Protein AF-A0A2I0QPT1-F1 (afdb_monomer)

Radius of gyration: 16.87 Å; Cα contacts (8 Å, |Δi|>4): 346; chains: 1; bounding box: 42×42×46 Å

Mean predicted aligned error: 5.46 Å

Structure (mmCIF, N/CA/C/O backbone):
data_AF-A0A2I0QPT1-F1
#
_entry.id   AF-A0A2I0QPT1-F1
#
loop_
_atom_site.group_PDB
_atom_site.id
_atom_site.type_symbol
_atom_site.label_atom_id
_atom_site.label_alt_id
_atom_site.label_comp_id
_atom_site.label_asym_id
_atom_site.label_entity_id
_atom_site.label_seq_id
_atom_site.pdbx_PDB_ins_code
_atom_site.Cartn_x
_atom_site.Cartn_y
_atom_site.Cartn_z
_atom_site.occupancy
_atom_site.B_iso_or_equiv
_atom_site.auth_seq_id
_atom_site.auth_comp_id
_atom_site.auth_asym_id
_atom_site.auth_atom_id
_atom_site.pdbx_PDB_model_num
ATOM 1 N N . MET A 1 1 ? -11.330 10.808 -0.266 1.00 82.31 1 MET A N 1
ATOM 2 C CA . MET A 1 1 ? -10.646 10.479 1.004 1.00 82.31 1 MET A CA 1
ATOM 3 C C . MET A 1 1 ? -9.158 10.371 0.709 1.00 82.31 1 MET A C 1
ATOM 5 O O . MET A 1 1 ? -8.836 9.967 -0.401 1.00 82.31 1 MET A O 1
ATOM 9 N N . LYS A 1 2 ? -8.270 10.804 1.612 1.00 93.25 2 LYS A N 1
ATOM 10 C CA . LYS A 1 2 ? -6.820 10.649 1.405 1.00 93.25 2 LYS A CA 1
ATOM 11 C C . LYS A 1 2 ? -6.396 9.215 1.755 1.00 93.25 2 LYS A C 1
ATOM 13 O O . LYS A 1 2 ? -7.036 8.589 2.603 1.00 93.25 2 LYS A O 1
ATOM 18 N N . ARG A 1 3 ? -5.355 8.708 1.095 1.00 96.25 3 ARG A N 1
ATOM 19 C CA . ARG A 1 3 ? -4.868 7.329 1.201 1.00 96.25 3 ARG A CA 1
ATOM 20 C C . ARG A 1 3 ? -3.413 7.292 1.655 1.00 96.25 3 ARG A C 1
ATOM 22 O O . ARG A 1 3 ? -2.623 8.132 1.226 1.00 96.25 3 ARG A O 1
ATOM 29 N N . ILE A 1 4 ? -3.064 6.318 2.488 1.00 97.25 4 ILE A N 1
ATOM 30 C CA . ILE A 1 4 ? -1.683 6.050 2.905 1.00 97.25 4 ILE A CA 1
ATOM 31 C C . ILE A 1 4 ? -1.325 4.615 2.533 1.00 97.25 4 ILE A C 1
ATOM 33 O O . ILE A 1 4 ? -2.062 3.693 2.878 1.00 97.25 4 ILE A O 1
ATOM 37 N N . ILE A 1 5 ? -0.184 4.436 1.872 1.00 97.69 5 ILE A N 1
ATOM 38 C CA . ILE A 1 5 ? 0.412 3.138 1.559 1.00 97.69 5 ILE A CA 1
ATOM 39 C C . ILE A 1 5 ? 1.741 3.037 2.298 1.00 97.69 5 ILE A C 1
ATOM 41 O O . ILE A 1 5 ? 2.618 3.878 2.108 1.00 97.69 5 ILE A O 1
ATOM 45 N N . ILE A 1 6 ? 1.894 2.012 3.130 1.00 96.94 6 ILE A N 1
ATOM 46 C CA . ILE A 1 6 ? 3.175 1.664 3.747 1.00 96.94 6 ILE A CA 1
ATOM 47 C C . ILE A 1 6 ? 3.748 0.456 3.017 1.00 96.94 6 ILE A C 1
ATOM 49 O O . ILE A 1 6 ? 3.046 -0.544 2.864 1.00 96.94 6 ILE A O 1
ATOM 53 N N . CYS A 1 7 ? 5.003 0.544 2.590 1.00 95.31 7 CYS A N 1
ATOM 54 C CA . CYS A 1 7 ? 5.702 -0.524 1.887 1.00 95.31 7 CYS A CA 1
ATOM 55 C C . CYS A 1 7 ? 7.107 -0.779 2.446 1.00 95.31 7 CYS A C 1
ATOM 57 O O . CYS A 1 7 ? 7.608 -0.037 3.297 1.00 95.31 7 CYS A O 1
ATOM 59 N N . GLU A 1 8 ? 7.711 -1.892 2.031 1.00 90.69 8 GLU A N 1
ATOM 60 C CA . GLU A 1 8 ? 8.971 -2.375 2.583 1.00 90.69 8 GLU A CA 1
ATOM 61 C C . GLU A 1 8 ? 10.166 -1.554 2.102 1.00 90.69 8 GLU A C 1
ATOM 63 O O . GLU A 1 8 ? 10.969 -1.144 2.938 1.00 90.69 8 GLU A O 1
ATOM 68 N N . GLY A 1 9 ? 10.311 -1.310 0.803 1.00 89.12 9 GLY A N 1
ATOM 69 C CA . GLY A 1 9 ? 11.546 -0.737 0.282 1.00 89.12 9 GLY A CA 1
ATOM 70 C C . GLY A 1 9 ? 11.456 -0.091 -1.095 1.00 89.12 9 GLY A C 1
ATOM 71 O O . GLY A 1 9 ? 10.392 0.129 -1.670 1.00 89.12 9 GLY A O 1
ATOM 72 N N . LYS A 1 10 ? 12.639 0.194 -1.646 1.00 89.25 10 LYS A N 1
ATOM 73 C CA . LYS A 1 10 ? 12.819 0.930 -2.903 1.00 89.25 10 LYS A CA 1
ATOM 74 C C . LYS A 1 10 ? 12.061 0.331 -4.089 1.00 89.25 10 LYS A C 1
ATOM 76 O O . LYS A 1 10 ? 11.476 1.062 -4.885 1.00 89.25 10 LYS A O 1
ATOM 81 N N . HIS A 1 11 ? 12.064 -0.992 -4.224 1.00 92.12 11 HIS A N 1
ATOM 82 C CA . HIS A 1 11 ? 11.400 -1.669 -5.339 1.00 92.12 11 HIS A CA 1
ATOM 83 C C . HIS A 1 11 ? 9.876 -1.495 -5.306 1.00 92.12 11 HIS A C 1
ATOM 85 O O . HIS A 1 11 ? 9.275 -1.295 -6.361 1.00 92.12 11 HIS A O 1
ATOM 91 N N . ASP A 1 12 ? 9.274 -1.438 -4.116 1.00 93.38 12 ASP A N 1
ATOM 92 C CA . ASP A 1 12 ? 7.861 -1.096 -3.940 1.00 93.38 12 ASP A CA 1
ATOM 93 C C . ASP A 1 12 ? 7.567 0.335 -4.403 1.00 93.38 12 ASP A C 1
ATOM 95 O O . ASP A 1 12 ? 6.589 0.588 -5.108 1.00 93.38 12 ASP A O 1
ATOM 99 N N . SER A 1 13 ? 8.432 1.284 -4.025 1.00 92.56 13 SER A N 1
ATOM 100 C CA . SER A 1 13 ? 8.324 2.679 -4.460 1.00 92.56 13 SER A CA 1
ATOM 101 C C . SER A 1 13 ? 8.398 2.784 -5.984 1.00 92.56 13 SER A C 1
ATOM 103 O O . SER A 1 13 ? 7.581 3.477 -6.587 1.00 92.56 13 SER A O 1
ATOM 105 N N . ILE A 1 14 ? 9.351 2.091 -6.619 1.00 93.25 14 ILE A N 1
ATOM 106 C CA . ILE A 1 14 ? 9.507 2.053 -8.083 1.00 93.25 14 ILE A CA 1
ATOM 107 C C . ILE A 1 14 ? 8.258 1.467 -8.741 1.00 93.25 14 ILE A C 1
ATOM 109 O O . ILE A 1 14 ? 7.716 2.066 -9.670 1.00 93.25 14 ILE A O 1
ATOM 113 N N . PHE A 1 15 ? 7.772 0.338 -8.226 1.00 95.44 15 PHE A N 1
ATOM 114 C CA . PHE A 1 15 ? 6.557 -0.308 -8.704 1.00 95.44 15 PHE A CA 1
ATOM 115 C C . PHE A 1 15 ? 5.357 0.645 -8.655 1.00 95.44 15 PHE A C 1
ATOM 117 O O . PHE A 1 15 ? 4.700 0.861 -9.671 1.00 95.44 15 PHE A O 1
ATOM 124 N N . LEU A 1 16 ? 5.110 1.293 -7.512 1.00 95.81 16 LEU A N 1
ATOM 125 C CA . LEU A 1 16 ? 3.986 2.220 -7.351 1.00 95.81 16 LEU A CA 1
ATOM 126 C C . LEU A 1 16 ? 4.124 3.465 -8.239 1.00 95.81 16 LEU A C 1
ATOM 128 O O . LEU A 1 16 ? 3.139 3.887 -8.846 1.00 95.81 16 LEU A O 1
ATOM 132 N N . ARG A 1 17 ? 5.338 4.022 -8.384 1.00 94.12 17 ARG A N 1
ATOM 133 C CA . ARG A 1 17 ? 5.608 5.135 -9.318 1.00 94.12 17 ARG A CA 1
ATOM 134 C C . ARG A 1 17 ? 5.254 4.766 -10.755 1.00 94.12 17 ARG A C 1
ATOM 136 O O . ARG A 1 17 ? 4.664 5.582 -11.454 1.00 94.12 17 ARG A O 1
ATOM 143 N N . ALA A 1 18 ? 5.613 3.561 -11.193 1.00 95.12 18 ALA A N 1
ATOM 144 C CA . ALA A 1 18 ? 5.328 3.096 -12.546 1.00 95.12 18 ALA A CA 1
ATOM 145 C C . ALA A 1 18 ? 3.843 2.745 -12.745 1.00 95.12 18 ALA A C 1
ATOM 147 O O . ALA A 1 18 ? 3.296 2.956 -13.829 1.00 95.12 18 ALA A O 1
ATOM 148 N N . LEU A 1 19 ? 3.183 2.233 -11.704 1.00 96.88 19 LEU A N 1
ATOM 149 C CA . LEU A 1 19 ? 1.802 1.766 -11.754 1.00 96.88 19 LEU A CA 1
ATOM 150 C C . LEU A 1 19 ? 0.779 2.903 -11.789 1.00 96.88 19 LEU A C 1
ATOM 152 O O . LEU A 1 19 ? -0.167 2.845 -12.573 1.00 96.88 19 LEU A O 1
ATOM 156 N N . PHE A 1 20 ? 0.936 3.929 -10.950 1.00 96.44 20 PHE A N 1
ATOM 157 C CA . PHE A 1 20 ? -0.095 4.955 -10.786 1.00 96.44 20 PHE A CA 1
ATOM 158 C C . PHE A 1 20 ? -0.525 5.648 -12.093 1.00 96.44 20 PHE A C 1
ATOM 160 O O . PHE A 1 20 ? -1.734 5.730 -12.333 1.00 96.44 20 PHE A O 1
ATOM 167 N N . PRO A 1 21 ? 0.393 6.056 -12.994 1.00 95.19 21 PRO A N 1
ATOM 168 C CA . PRO A 1 21 ? 0.005 6.619 -14.284 1.00 95.19 21 PRO A CA 1
ATOM 169 C C . PRO A 1 21 ? -0.773 5.634 -15.165 1.00 95.19 21 PRO A C 1
ATOM 171 O O . PRO A 1 21 ? -1.648 6.049 -15.924 1.00 95.19 21 PRO A O 1
ATOM 174 N N . LYS A 1 22 ? -0.480 4.329 -15.063 1.00 95.56 22 LYS A N 1
ATOM 175 C CA . LYS A 1 22 ? -1.129 3.272 -15.857 1.00 95.56 22 LYS A CA 1
ATOM 176 C C . LYS A 1 22 ? -2.582 3.055 -15.438 1.00 95.56 22 LYS A C 1
ATOM 178 O O . LYS A 1 22 ? -3.411 2.769 -16.292 1.00 95.56 22 LYS A O 1
ATOM 183 N N . ILE A 1 23 ? -2.895 3.270 -14.160 1.00 96.38 23 ILE A N 1
ATOM 184 C CA . ILE A 1 23 ? -4.261 3.191 -13.617 1.00 96.38 23 ILE A CA 1
ATOM 185 C C . ILE A 1 23 ? -4.955 4.565 -13.535 1.00 96.38 23 ILE A C 1
ATOM 187 O O . ILE A 1 23 ? -5.970 4.724 -12.865 1.00 96.38 23 ILE A O 1
ATOM 191 N N . GLY A 1 24 ? -4.419 5.582 -14.222 1.00 94.94 24 GLY A N 1
ATOM 192 C CA . GLY A 1 24 ? -5.061 6.894 -14.359 1.00 94.94 24 GLY A CA 1
ATOM 193 C C . GLY A 1 24 ? -4.923 7.828 -13.152 1.00 94.94 24 GLY A C 1
ATOM 194 O O . GLY A 1 24 ? -5.640 8.829 -13.079 1.00 94.94 24 GLY A O 1
ATOM 195 N N . ILE A 1 25 ? -4.004 7.552 -12.222 1.00 94.81 25 ILE A N 1
ATOM 196 C CA . ILE A 1 25 ? -3.724 8.433 -11.082 1.00 94.81 25 ILE A CA 1
ATOM 197 C C . ILE A 1 25 ? -2.589 9.395 -11.458 1.00 94.81 25 ILE A C 1
ATOM 199 O O . ILE A 1 25 ? -1.483 8.951 -11.764 1.00 94.81 25 ILE A O 1
ATOM 203 N N . PRO A 1 26 ? -2.830 10.717 -11.447 1.00 92.25 26 PRO A N 1
ATOM 204 C CA . PRO A 1 26 ? -1.831 11.689 -11.868 1.00 92.25 26 PRO A CA 1
ATOM 205 C C . PRO A 1 26 ? -0.764 11.912 -10.788 1.00 92.25 26 PRO A C 1
ATOM 207 O O . PRO A 1 26 ? -1.092 12.016 -9.608 1.00 92.25 26 PRO A O 1
ATOM 210 N N . ASP A 1 27 ? 0.488 12.132 -11.196 1.00 90.00 27 ASP A N 1
ATOM 211 C CA . ASP A 1 27 ? 1.633 12.353 -10.292 1.00 90.00 27 ASP A CA 1
ATOM 212 C C . ASP A 1 27 ? 1.393 13.436 -9.230 1.00 90.00 27 ASP A C 1
ATOM 214 O O . ASP A 1 27 ? 1.822 13.308 -8.089 1.00 90.00 27 ASP A O 1
ATOM 218 N N . LYS A 1 28 ? 0.653 14.499 -9.574 1.00 89.44 28 LYS A N 1
ATOM 219 C CA . LYS A 1 28 ? 0.320 15.601 -8.650 1.00 89.44 28 LYS A CA 1
ATOM 220 C C . LYS A 1 28 ? -0.541 15.173 -7.448 1.00 89.44 28 LYS A C 1
ATOM 222 O O . LYS A 1 28 ? -0.685 15.944 -6.496 1.00 89.44 28 LYS A O 1
ATOM 227 N N . ASP A 1 29 ? -1.178 14.005 -7.535 1.00 91.81 29 ASP A N 1
ATOM 228 C CA . ASP A 1 29 ? -2.020 13.440 -6.485 1.00 91.81 29 ASP A CA 1
ATOM 229 C C . ASP A 1 29 ? -1.203 12.524 -5.549 1.00 91.81 29 ASP A C 1
ATOM 231 O O . ASP A 1 29 ? -1.749 12.047 -4.553 1.00 91.81 29 ASP A O 1
ATOM 235 N N . ILE A 1 30 ? 0.091 12.305 -5.819 1.00 92.69 30 ILE A N 1
ATOM 236 C CA . ILE A 1 30 ? 0.937 11.326 -5.129 1.00 92.69 30 ILE A CA 1
ATOM 237 C C . ILE A 1 30 ? 2.167 12.010 -4.526 1.00 92.69 30 ILE A C 1
ATOM 239 O O . ILE A 1 30 ? 2.869 12.776 -5.177 1.00 92.69 30 ILE A O 1
ATOM 243 N N . GLU A 1 31 ? 2.476 11.681 -3.278 1.00 93.06 31 GLU A N 1
ATOM 244 C CA . GLU A 1 31 ? 3.771 11.966 -2.662 1.00 93.06 31 GLU A CA 1
ATOM 245 C C . GLU A 1 31 ? 4.387 10.646 -2.186 1.00 93.06 31 GLU A C 1
ATOM 247 O O . GLU A 1 31 ? 3.708 9.816 -1.582 1.00 93.06 31 GLU A O 1
ATOM 252 N N . ILE A 1 32 ? 5.675 10.440 -2.463 1.00 91.56 32 ILE A N 1
ATOM 253 C CA . ILE A 1 32 ? 6.392 9.215 -2.091 1.00 91.56 32 ILE A CA 1
ATOM 254 C C . ILE A 1 32 ? 7.612 9.594 -1.272 1.00 91.56 32 ILE A C 1
ATOM 256 O O . ILE A 1 32 ? 8.498 10.310 -1.749 1.00 91.56 32 ILE A O 1
ATOM 260 N N . PHE A 1 33 ? 7.648 9.088 -0.047 1.00 91.69 33 PHE A N 1
ATOM 261 C CA . PHE A 1 33 ? 8.793 9.164 0.838 1.00 91.69 33 PHE A CA 1
ATOM 262 C C . PHE A 1 33 ? 9.466 7.796 0.907 1.00 91.69 33 PHE A C 1
ATOM 264 O O . PHE A 1 33 ? 8.876 6.838 1.400 1.00 91.69 33 PHE A O 1
ATOM 271 N N . ASP A 1 34 ? 10.699 7.725 0.417 1.00 88.12 34 ASP A N 1
ATOM 272 C CA . ASP A 1 34 ? 11.536 6.536 0.507 1.00 88.12 34 ASP A CA 1
ATOM 273 C C . ASP A 1 34 ? 12.700 6.807 1.453 1.00 88.12 34 ASP A C 1
ATOM 275 O O . ASP A 1 34 ? 13.480 7.739 1.220 1.00 88.12 34 ASP A O 1
ATOM 279 N N . GLN A 1 35 ? 12.797 6.024 2.527 1.00 84.31 35 GLN A N 1
ATOM 280 C CA . GLN A 1 35 ? 13.917 6.136 3.457 1.00 84.31 35 GLN A CA 1
ATOM 281 C C . GLN A 1 35 ? 15.243 5.756 2.771 1.00 84.31 35 GLN A C 1
ATOM 283 O O . GLN A 1 35 ? 16.230 6.473 2.947 1.00 84.31 35 GLN A O 1
ATOM 288 N N . GLY A 1 36 ? 15.223 4.748 1.884 1.00 74.62 36 GLY A N 1
ATOM 289 C CA . GLY A 1 36 ? 16.411 4.120 1.292 1.00 74.62 36 GLY A CA 1
ATOM 290 C C . GLY A 1 36 ? 17.136 4.935 0.225 1.00 74.62 36 GLY A C 1
ATOM 291 O O . GLY A 1 36 ? 18.233 4.568 -0.189 1.00 74.62 36 GLY A O 1
ATOM 292 N N . GLU A 1 37 ? 16.552 6.038 -0.245 1.00 69.75 37 GLU A N 1
ATOM 293 C CA . GLU A 1 37 ? 17.108 6.819 -1.355 1.00 69.75 37 GLU A CA 1
ATOM 294 C C . GLU A 1 37 ? 18.120 7.903 -0.928 1.00 69.75 37 GLU A C 1
ATOM 296 O O . GLU A 1 37 ? 18.561 8.659 -1.797 1.00 69.75 37 GLU A O 1
ATOM 301 N N . ARG A 1 38 ? 18.485 8.075 0.363 1.00 62.44 38 ARG A N 1
ATOM 302 C CA . ARG A 1 38 ? 19.223 9.297 0.781 1.00 62.44 38 ARG A CA 1
ATOM 303 C C . ARG A 1 38 ? 20.371 9.105 1.779 1.00 62.44 38 ARG A C 1
ATOM 305 O O . ARG A 1 38 ? 20.193 8.679 2.915 1.00 62.44 38 ARG A O 1
ATOM 312 N N . ASP A 1 39 ? 21.537 9.619 1.382 1.00 56.97 39 ASP A N 1
ATOM 313 C CA . ASP A 1 39 ? 22.845 9.482 2.046 1.00 56.97 39 ASP A CA 1
ATOM 314 C C . ASP A 1 39 ? 23.010 10.174 3.421 1.00 56.97 39 ASP A C 1
ATOM 316 O O . ASP A 1 39 ? 24.064 10.040 4.047 1.00 56.97 39 ASP A O 1
ATOM 320 N N . LYS A 1 40 ? 22.029 10.939 3.933 1.00 58.69 40 LYS A N 1
ATOM 321 C CA . LYS A 1 40 ? 22.166 11.661 5.221 1.00 58.69 40 LYS A CA 1
ATOM 322 C C . LYS A 1 40 ? 20.891 11.630 6.065 1.00 58.69 40 LYS A C 1
ATOM 324 O O . LYS A 1 40 ? 19.911 12.312 5.774 1.00 58.69 40 LYS A O 1
ATOM 329 N N . LYS A 1 41 ? 20.949 10.897 7.184 1.00 59.22 41 LYS A N 1
ATOM 330 C CA . LYS A 1 41 ? 19.829 10.691 8.124 1.00 59.22 41 LYS A CA 1
ATOM 331 C C . LYS A 1 41 ? 19.251 11.972 8.747 1.00 59.22 41 LYS A C 1
ATOM 333 O O . LYS A 1 41 ? 18.063 11.994 9.051 1.00 59.22 41 LYS A O 1
ATOM 338 N N . GLU A 1 42 ? 20.036 13.039 8.926 1.00 59.94 42 GLU A N 1
ATOM 339 C CA . GLU A 1 42 ? 19.532 14.303 9.505 1.00 59.94 42 GLU A CA 1
ATOM 340 C C . GLU A 1 42 ? 18.569 15.059 8.574 1.00 59.94 42 GLU A C 1
ATOM 342 O O . GLU A 1 42 ? 17.643 15.715 9.051 1.00 59.94 42 GLU A O 1
ATOM 347 N N . ASP A 1 43 ? 18.712 14.913 7.253 1.00 76.44 43 ASP A N 1
ATOM 348 C CA . ASP A 1 43 ? 17.781 15.511 6.292 1.00 76.44 43 ASP A CA 1
ATOM 349 C C . ASP A 1 43 ? 16.472 14.714 6.184 1.00 76.44 43 ASP A C 1
ATOM 351 O O . ASP A 1 43 ? 15.413 15.298 5.933 1.00 76.44 43 ASP A O 1
ATOM 355 N N . LEU A 1 44 ? 16.505 13.398 6.436 1.00 78.69 44 LEU A N 1
ATOM 356 C CA . LEU A 1 44 ? 15.352 12.509 6.256 1.00 78.69 44 LEU A CA 1
ATOM 357 C C . LEU A 1 44 ? 14.138 12.938 7.081 1.00 78.69 44 LEU A C 1
ATOM 359 O O . LEU A 1 44 ? 13.049 13.060 6.528 1.00 78.69 44 LEU A O 1
ATOM 363 N N . ARG A 1 45 ? 14.315 13.251 8.370 1.00 81.12 45 ARG A N 1
ATOM 364 C CA . ARG A 1 45 ? 13.197 13.657 9.241 1.00 81.12 45 ARG A CA 1
ATOM 365 C C . ARG A 1 45 ? 12.555 14.971 8.789 1.00 81.12 45 ARG A C 1
ATOM 367 O O . ARG A 1 45 ? 11.333 15.125 8.827 1.00 81.12 45 ARG A O 1
ATOM 374 N N . ASN A 1 46 ? 13.371 15.931 8.356 1.00 84.00 46 ASN A N 1
ATOM 375 C CA . ASN A 1 46 ? 12.883 17.214 7.855 1.00 84.00 46 ASN A CA 1
ATOM 376 C C . ASN A 1 46 ? 12.142 17.044 6.524 1.00 84.00 46 ASN A C 1
ATOM 378 O O . ASN A 1 46 ? 11.124 17.696 6.291 1.00 84.00 46 ASN A O 1
ATOM 382 N N . ILE A 1 47 ? 12.637 16.161 5.655 1.00 85.38 47 ILE A N 1
ATOM 383 C CA . ILE A 1 47 ? 11.996 15.811 4.386 1.00 85.38 47 ILE A CA 1
ATOM 384 C C . ILE A 1 47 ? 10.667 15.100 4.633 1.00 85.38 47 ILE A C 1
ATOM 386 O O . ILE A 1 47 ? 9.656 15.512 4.067 1.00 85.38 47 ILE A O 1
ATOM 390 N N . GLU A 1 48 ? 10.648 14.095 5.507 1.00 86.88 48 GLU A N 1
ATOM 391 C CA . GLU A 1 48 ? 9.437 13.369 5.888 1.00 86.88 48 GLU A CA 1
ATOM 392 C C . GLU A 1 48 ? 8.381 14.336 6.422 1.00 86.88 48 GLU A C 1
ATOM 394 O O . GLU A 1 48 ? 7.255 14.359 5.933 1.00 86.88 48 GLU A O 1
ATOM 399 N N . THR A 1 49 ? 8.768 15.215 7.351 1.00 88.62 49 THR A N 1
ATOM 400 C CA . THR A 1 49 ? 7.873 16.235 7.915 1.00 88.62 49 THR A CA 1
ATOM 401 C C . THR A 1 49 ? 7.288 17.132 6.823 1.00 88.62 49 THR A C 1
ATOM 403 O O . THR A 1 49 ? 6.095 17.433 6.844 1.00 88.62 49 THR A O 1
ATOM 406 N N . LYS A 1 50 ? 8.097 17.545 5.837 1.00 88.19 50 LYS A N 1
ATOM 407 C CA . LYS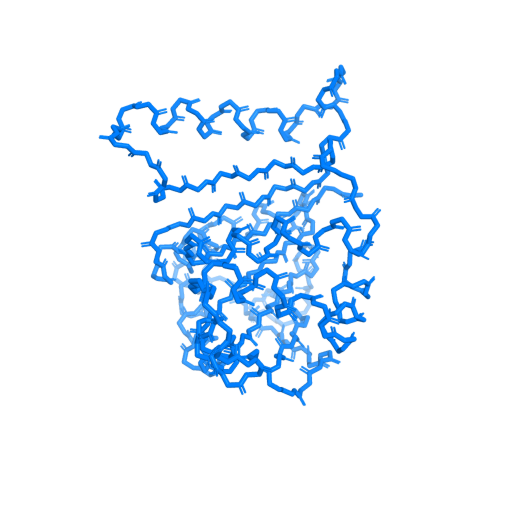 A 1 50 ? 7.621 18.345 4.698 1.00 88.19 50 LYS A CA 1
ATOM 408 C C . LYS A 1 50 ? 6.639 17.561 3.828 1.00 88.19 50 LYS A C 1
ATOM 410 O O . LYS A 1 50 ? 5.601 18.108 3.469 1.00 88.19 50 LYS A O 1
ATOM 415 N N . ILE A 1 51 ? 6.948 16.310 3.498 1.00 89.69 51 ILE A N 1
ATOM 416 C CA . ILE A 1 51 ? 6.101 15.454 2.657 1.00 89.69 51 ILE A CA 1
ATOM 417 C C . ILE A 1 51 ? 4.766 15.168 3.348 1.00 89.69 51 ILE A C 1
ATOM 419 O O . ILE A 1 51 ? 3.708 15.409 2.769 1.00 89.69 51 ILE A O 1
ATOM 423 N N . VAL A 1 52 ? 4.800 14.748 4.613 1.00 89.88 52 VAL A N 1
ATOM 424 C CA . VAL A 1 52 ? 3.596 14.526 5.422 1.00 89.88 52 VAL A CA 1
ATOM 425 C C . VAL A 1 52 ? 2.809 15.828 5.572 1.00 89.88 52 VAL A C 1
ATOM 427 O O . VAL A 1 52 ? 1.593 15.828 5.414 1.00 89.88 52 VAL A O 1
ATOM 430 N N . GLY A 1 53 ? 3.480 16.961 5.798 1.00 87.25 53 GLY A N 1
ATOM 431 C CA . GLY A 1 53 ? 2.837 18.274 5.874 1.00 87.25 53 GLY A CA 1
ATOM 432 C C . GLY A 1 53 ? 2.091 18.653 4.591 1.00 87.25 53 GLY A C 1
ATOM 433 O O . GLY A 1 53 ? 0.949 19.107 4.659 1.00 87.25 53 GLY A O 1
ATOM 434 N N . LYS A 1 54 ? 2.687 18.410 3.415 1.00 88.75 54 LYS A N 1
ATOM 435 C CA . LYS A 1 54 ? 2.001 18.588 2.126 1.00 88.75 54 LYS A CA 1
ATOM 436 C C . LYS A 1 54 ? 0.797 17.659 2.002 1.00 88.75 54 LYS A C 1
ATOM 438 O O . LYS A 1 54 ? -0.290 18.130 1.680 1.00 88.75 54 LYS A O 1
ATOM 443 N N . PHE A 1 55 ? 0.980 16.372 2.303 1.00 92.81 55 PHE A N 1
ATOM 444 C CA . PHE A 1 55 ? -0.091 15.380 2.256 1.00 92.81 55 PHE A CA 1
ATOM 445 C C . PHE A 1 55 ? -1.242 15.734 3.195 1.00 92.81 55 PHE A C 1
ATOM 447 O O . PHE A 1 55 ? -2.390 15.517 2.840 1.00 92.81 55 PHE A O 1
ATOM 454 N N . LEU A 1 56 ? -0.989 16.316 4.365 1.00 90.38 56 LEU A N 1
ATOM 455 C CA . LEU A 1 56 ? -2.042 16.723 5.297 1.00 90.38 56 LEU A CA 1
ATOM 456 C C . LEU A 1 56 ? -2.672 18.075 4.944 1.00 90.38 56 LEU A C 1
ATOM 458 O O . LEU A 1 56 ? -3.779 18.350 5.406 1.00 90.38 56 LEU A O 1
ATOM 462 N N . SER A 1 57 ? -2.034 18.892 4.098 1.00 87.12 57 SER A N 1
ATOM 463 C CA . SER A 1 57 ? -2.513 20.239 3.777 1.00 87.12 57 SER A CA 1
ATOM 464 C C . SER A 1 57 ? -3.937 20.214 3.195 1.00 87.12 57 SER A C 1
ATOM 466 O O . SER A 1 57 ? -4.180 19.545 2.182 1.00 87.12 57 SER A O 1
ATOM 468 N N . PRO A 1 58 ? -4.893 20.940 3.803 1.00 78.38 58 PRO A N 1
ATOM 469 C CA . PRO A 1 58 ? -6.249 21.059 3.274 1.00 78.38 58 PRO A CA 1
ATOM 470 C C . PRO A 1 58 ? -6.383 22.152 2.202 1.00 78.38 58 PRO A C 1
ATOM 472 O O . PRO A 1 58 ? -7.379 22.176 1.485 1.00 78.38 58 PRO A O 1
ATOM 475 N N . TYR A 1 59 ? -5.396 23.045 2.064 1.00 76.44 59 TYR A N 1
ATOM 476 C CA . TYR A 1 59 ? -5.473 24.217 1.187 1.00 76.44 59 TYR A CA 1
ATOM 477 C C . TYR A 1 59 ? -4.230 24.377 0.300 1.00 76.44 59 TYR A C 1
ATOM 479 O O . TYR A 1 59 ? -3.162 23.815 0.565 1.00 76.44 59 TYR A O 1
ATOM 487 N N . GLY A 1 60 ? -4.372 25.193 -0.748 1.00 69.94 60 GLY A N 1
ATOM 488 C CA . GLY A 1 60 ? -3.274 25.609 -1.622 1.00 69.94 60 GLY A CA 1
ATOM 489 C C . GLY A 1 60 ? -2.873 24.565 -2.674 1.00 69.94 60 GLY A C 1
ATOM 490 O O . GLY A 1 60 ? -3.613 23.607 -2.908 1.00 69.94 60 GLY A O 1
ATOM 491 N N . PRO A 1 61 ? -1.702 24.729 -3.318 1.00 66.81 61 PRO A N 1
ATOM 492 C CA . PRO A 1 61 ? -1.258 23.863 -4.416 1.00 66.81 61 PRO A CA 1
ATOM 493 C C . PRO A 1 61 ? -1.042 22.402 -3.994 1.00 66.81 61 PRO A C 1
ATOM 495 O O . PRO A 1 61 ? -1.036 21.522 -4.842 1.00 66.81 61 PRO A O 1
ATOM 498 N N . TYR A 1 62 ? -0.913 22.134 -2.690 1.00 70.31 62 TYR A N 1
ATOM 499 C CA . TYR A 1 62 ? -0.746 20.790 -2.127 1.00 70.31 62 TYR A CA 1
ATOM 500 C C . TYR A 1 62 ? -2.072 20.089 -1.790 1.00 70.31 62 TYR A C 1
ATOM 502 O O . TYR A 1 62 ? -2.068 18.916 -1.433 1.00 70.31 62 TYR A O 1
ATOM 510 N N . SER A 1 63 ? -3.214 20.775 -1.929 1.00 73.94 63 SER A N 1
ATOM 511 C CA . SER A 1 63 ? -4.542 20.189 -1.672 1.00 73.94 63 SER A CA 1
ATOM 512 C C . SER A 1 63 ? -4.915 19.065 -2.650 1.00 73.94 63 SER A C 1
ATOM 514 O O . SER A 1 63 ? -5.801 18.268 -2.344 1.00 73.94 63 SER A O 1
ATOM 516 N N . SER A 1 64 ? -4.229 18.970 -3.798 1.00 81.56 64 SER A N 1
ATOM 517 C CA . SER A 1 64 ? -4.400 17.877 -4.761 1.00 81.56 64 SER A CA 1
ATOM 518 C C . SER A 1 64 ? -3.776 16.564 -4.305 1.00 81.56 64 SER A C 1
ATOM 520 O O . SER A 1 64 ? -4.170 15.526 -4.823 1.00 81.56 64 SER A O 1
ATOM 522 N N . CYS A 1 65 ? -2.839 16.582 -3.351 1.00 89.19 65 CYS A N 1
ATOM 523 C CA . CYS A 1 65 ? -2.193 15.367 -2.869 1.00 89.19 65 CYS A CA 1
ATOM 524 C C . CYS A 1 65 ? -3.217 14.477 -2.150 1.00 89.19 65 CYS A C 1
ATOM 526 O O . CYS A 1 65 ? -3.794 14.854 -1.123 1.00 89.19 65 CYS A O 1
ATOM 528 N N . LYS A 1 66 ? -3.456 13.291 -2.711 1.00 92.88 66 LYS A N 1
ATOM 529 C CA . LYS A 1 66 ? -4.441 12.318 -2.231 1.00 92.88 66 LYS A CA 1
ATOM 530 C C . LYS A 1 66 ? -3.804 11.041 -1.718 1.00 92.88 66 LYS A C 1
ATOM 532 O O . LYS A 1 66 ? -4.437 10.389 -0.895 1.00 92.88 66 LYS A O 1
ATOM 537 N N . ILE A 1 67 ? -2.608 10.684 -2.179 1.00 95.75 67 ILE A N 1
ATOM 538 C CA . ILE A 1 67 ? -1.931 9.433 -1.835 1.00 95.75 67 ILE A CA 1
ATOM 539 C C . ILE A 1 67 ? -0.547 9.749 -1.276 1.00 95.75 67 ILE A C 1
ATOM 541 O O . ILE A 1 67 ? 0.240 10.448 -1.910 1.00 95.75 67 ILE A O 1
ATOM 545 N N . LEU A 1 68 ? -0.254 9.205 -0.100 1.00 96.06 68 LEU A N 1
ATOM 546 C CA . LEU A 1 68 ? 1.086 9.178 0.471 1.00 96.06 68 LEU A CA 1
ATOM 547 C C . LEU A 1 68 ? 1.610 7.744 0.453 1.00 96.06 68 LEU A C 1
ATOM 549 O O . LEU A 1 68 ? 0.980 6.857 1.024 1.00 96.06 68 LEU A O 1
ATOM 553 N N . VAL A 1 69 ? 2.775 7.532 -0.148 1.00 96.12 69 VAL A N 1
ATOM 554 C CA . VAL A 1 69 ? 3.524 6.274 -0.062 1.00 96.12 69 VAL A CA 1
ATOM 555 C C . VAL A 1 69 ? 4.706 6.468 0.881 1.00 96.12 69 VAL A C 1
ATOM 557 O O . VAL A 1 69 ? 5.457 7.435 0.735 1.00 96.12 69 VAL A O 1
ATOM 560 N N . LYS A 1 70 ? 4.882 5.555 1.836 1.00 95.06 70 LYS A N 1
ATOM 561 C CA . LYS A 1 70 ? 6.045 5.503 2.726 1.00 95.06 70 LYS A CA 1
ATOM 562 C C . LYS A 1 70 ? 6.760 4.156 2.595 1.00 95.06 70 LYS A C 1
ATOM 564 O O . LYS A 1 70 ? 6.208 3.139 3.010 1.00 95.06 70 LYS A O 1
ATOM 569 N N . SER A 1 71 ? 7.978 4.179 2.060 1.00 93.62 71 SER A N 1
ATOM 570 C CA . SER A 1 71 ? 8.918 3.049 2.043 1.00 93.62 71 SER A CA 1
ATOM 571 C C . SER A 1 71 ? 9.839 3.134 3.264 1.00 93.62 71 SER A C 1
ATOM 573 O O . SER A 1 71 ? 10.477 4.164 3.500 1.00 93.62 71 SER A O 1
ATOM 575 N N . GLU A 1 72 ? 9.876 2.066 4.064 1.00 91.25 72 GLU A N 1
ATOM 576 C CA . GLU A 1 72 ? 10.426 2.070 5.431 1.00 91.25 72 GLU A CA 1
ATOM 577 C C . GLU A 1 72 ? 11.730 1.256 5.595 1.00 91.25 72 GLU A C 1
ATOM 579 O O . GLU A 1 72 ? 12.062 0.831 6.703 1.00 91.25 72 GLU A O 1
ATOM 584 N N . GLU A 1 73 ? 12.494 1.033 4.519 1.00 88.69 73 GLU A N 1
ATOM 585 C CA . GLU A 1 73 ? 13.788 0.313 4.552 1.00 88.69 73 GLU A CA 1
ATOM 586 C C . GLU A 1 73 ? 13.729 -1.073 5.235 1.00 88.69 73 GLU A C 1
ATOM 588 O O . GLU A 1 73 ? 14.634 -1.505 5.953 1.00 88.69 73 GLU A O 1
ATOM 593 N N . GLY A 1 74 ? 12.640 -1.804 5.024 1.00 89.31 74 GLY A N 1
ATOM 594 C CA . GLY A 1 74 ? 12.510 -3.191 5.439 1.00 89.31 74 GLY A CA 1
ATOM 595 C C . GLY A 1 74 ? 11.131 -3.535 5.982 1.00 89.31 74 GLY A C 1
ATOM 596 O O . GLY A 1 74 ? 10.500 -2.782 6.727 1.00 89.31 74 GLY A O 1
ATOM 597 N N . LYS A 1 75 ? 10.708 -4.774 5.717 1.00 89.94 75 LYS A N 1
ATOM 598 C CA . LYS A 1 75 ? 9.443 -5.356 6.196 1.00 89.94 75 LYS A CA 1
ATOM 599 C C . LYS A 1 75 ? 9.196 -5.162 7.687 1.00 89.94 75 LYS A C 1
ATOM 601 O O . LYS A 1 75 ? 8.069 -4.947 8.123 1.00 89.94 75 LYS A O 1
ATOM 606 N N . GLY A 1 76 ? 10.247 -5.299 8.496 1.00 90.12 76 GLY A N 1
ATOM 607 C CA . GLY A 1 76 ? 10.160 -5.150 9.947 1.00 90.12 76 GLY A CA 1
ATOM 608 C C . GLY A 1 76 ? 9.707 -3.754 10.366 1.00 90.12 76 GLY A C 1
ATOM 609 O O . GLY A 1 76 ? 8.808 -3.647 11.202 1.00 90.12 76 GLY A O 1
ATOM 610 N N . ASN A 1 77 ? 10.291 -2.727 9.750 1.00 91.38 77 ASN A N 1
ATOM 611 C CA . ASN A 1 77 ? 9.990 -1.325 10.013 1.00 91.38 77 ASN A CA 1
ATOM 612 C C . ASN A 1 77 ? 8.609 -0.955 9.474 1.00 91.38 77 ASN A C 1
ATOM 614 O O . ASN A 1 77 ? 7.814 -0.383 10.214 1.00 91.38 77 ASN A O 1
ATOM 618 N N . ALA A 1 78 ? 8.282 -1.381 8.249 1.00 93.25 78 ALA A N 1
ATOM 619 C CA . ALA A 1 78 ? 6.970 -1.168 7.640 1.00 93.25 78 ALA A CA 1
ATOM 620 C C . ALA A 1 78 ? 5.832 -1.712 8.523 1.00 93.25 78 ALA A C 1
ATOM 622 O O . ALA A 1 78 ? 4.903 -0.983 8.866 1.00 93.25 78 ALA A O 1
ATOM 623 N N . ILE A 1 79 ? 5.938 -2.970 8.976 1.00 93.12 79 ILE A N 1
ATOM 624 C CA . ILE A 1 79 ? 4.951 -3.575 9.887 1.00 93.12 79 ILE A CA 1
ATOM 625 C C . ILE A 1 79 ? 4.917 -2.832 11.229 1.00 93.12 79 ILE A C 1
ATOM 627 O O . ILE A 1 79 ? 3.837 -2.643 11.788 1.00 93.12 79 ILE A O 1
ATOM 631 N N . HIS A 1 80 ? 6.074 -2.414 11.758 1.00 92.44 80 HIS A N 1
ATOM 632 C CA . HIS A 1 80 ? 6.132 -1.690 13.027 1.00 92.44 80 HIS A CA 1
ATOM 633 C C . HIS A 1 80 ? 5.420 -0.345 12.954 1.00 92.44 80 HIS A C 1
ATOM 635 O O . HIS A 1 80 ? 4.520 -0.104 13.758 1.00 92.44 80 HIS A O 1
ATOM 641 N N . LEU A 1 81 ? 5.779 0.489 11.977 1.0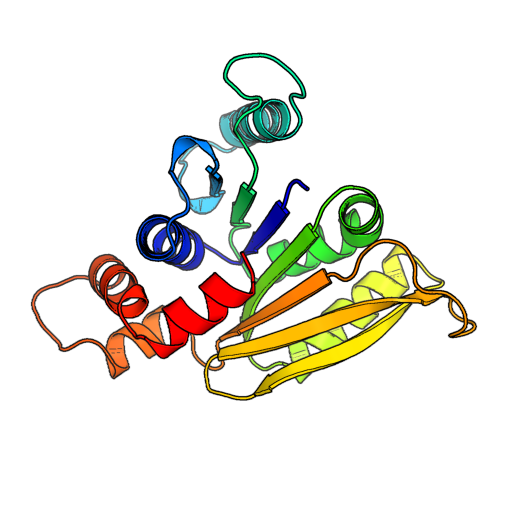0 93.19 81 LEU A N 1
ATOM 642 C CA . LEU A 1 81 ? 5.140 1.776 11.744 1.00 93.19 81 LEU A CA 1
ATOM 643 C C . LEU A 1 81 ? 3.634 1.594 11.522 1.00 93.19 81 LEU A C 1
ATOM 645 O O . LEU A 1 81 ? 2.826 2.301 12.124 1.00 93.19 81 LEU A O 1
ATOM 649 N N . PHE A 1 82 ? 3.258 0.610 10.703 1.00 94.94 82 PHE A N 1
ATOM 650 C CA . PHE A 1 82 ? 1.860 0.333 10.411 1.00 94.94 82 PHE A CA 1
ATOM 651 C C . PHE A 1 82 ? 1.068 -0.034 11.662 1.00 94.94 82 PHE A C 1
ATOM 653 O O . PHE A 1 82 ? 0.042 0.579 11.939 1.00 94.94 82 PHE A O 1
ATOM 660 N N . ALA A 1 83 ? 1.556 -0.983 12.461 1.00 93.62 83 ALA A N 1
ATOM 661 C CA . ALA A 1 83 ? 0.898 -1.384 13.700 1.00 93.62 83 ALA A CA 1
ATOM 662 C C . ALA A 1 83 ? 0.840 -0.245 14.730 1.00 93.62 83 ALA A C 1
ATOM 664 O O . ALA A 1 83 ? -0.151 -0.114 15.447 1.00 93.62 83 ALA A O 1
ATOM 665 N N . GLU A 1 84 ? 1.888 0.576 14.816 1.00 93.69 84 GLU A N 1
ATOM 666 C CA . GLU A 1 84 ? 1.976 1.694 15.755 1.00 93.69 84 GLU A CA 1
ATOM 667 C C . GLU A 1 84 ? 0.918 2.766 15.481 1.00 93.69 84 GLU A C 1
ATOM 669 O O . GLU A 1 84 ? 0.237 3.200 16.411 1.00 93.69 84 GLU A O 1
ATOM 674 N N . TYR A 1 85 ? 0.724 3.133 14.214 1.00 93.06 85 TYR A N 1
ATOM 675 C CA . TYR A 1 85 ? -0.159 4.235 13.826 1.00 93.06 85 TYR A CA 1
ATOM 676 C C . TYR A 1 85 ? -1.511 3.804 13.249 1.00 93.06 85 TYR A C 1
ATOM 678 O O . TYR A 1 85 ? -2.320 4.672 12.913 1.00 93.06 85 TYR A O 1
ATOM 686 N N . LEU A 1 86 ? -1.794 2.496 13.176 1.00 93.19 86 LEU A N 1
ATOM 687 C CA . LEU A 1 86 ? -2.990 1.954 12.525 1.00 93.19 86 LEU A CA 1
ATOM 688 C C . LEU A 1 86 ? -4.280 2.656 12.955 1.00 93.19 86 LEU A C 1
ATOM 690 O O . LEU A 1 86 ? -5.049 3.087 12.103 1.00 93.19 86 LEU A O 1
ATOM 694 N N . THR A 1 87 ? -4.520 2.779 14.262 1.00 91.00 87 THR A N 1
ATOM 695 C CA . THR A 1 87 ? -5.761 3.351 14.812 1.00 91.00 87 THR A CA 1
ATOM 696 C C . THR A 1 87 ? -5.964 4.800 14.381 1.00 91.00 87 THR A C 1
ATOM 698 O O . THR A 1 87 ? -7.062 5.173 13.973 1.00 91.00 87 THR A O 1
ATOM 701 N N . THR A 1 88 ? -4.898 5.600 14.396 1.00 91.69 88 THR A N 1
ATOM 702 C CA . THR A 1 88 ? -4.911 6.974 13.889 1.00 91.69 88 THR A CA 1
ATOM 703 C C . THR A 1 88 ? -5.176 6.999 12.390 1.00 91.69 88 THR A C 1
ATOM 705 O O . THR A 1 88 ? -5.968 7.813 11.918 1.00 91.69 88 THR A O 1
ATOM 708 N N . TRP A 1 89 ? -4.536 6.123 11.616 1.00 93.81 89 TRP A N 1
ATOM 709 C CA . TRP A 1 89 ? -4.686 6.145 10.167 1.00 93.81 89 TRP A CA 1
ATOM 710 C C . TRP A 1 89 ? -6.074 5.719 9.716 1.00 93.81 89 TRP A C 1
ATOM 712 O O . TRP A 1 89 ? -6.696 6.468 8.977 1.00 93.81 89 TRP A O 1
ATOM 722 N N . ILE A 1 90 ? -6.629 4.619 10.225 1.00 93.81 90 ILE A N 1
ATOM 723 C CA . ILE A 1 90 ? -7.961 4.143 9.806 1.00 93.81 90 ILE A CA 1
ATOM 724 C C . ILE A 1 90 ? -9.101 5.096 10.186 1.00 93.81 90 ILE A C 1
ATOM 726 O O . ILE A 1 90 ? -10.181 5.048 9.594 1.00 93.81 90 ILE A O 1
ATOM 730 N N . GLN A 1 91 ? -8.889 5.970 11.171 1.00 92.19 91 GLN A N 1
ATOM 731 C CA . GLN A 1 91 ? -9.845 7.020 11.529 1.00 92.19 91 GLN A CA 1
ATOM 732 C C . GLN A 1 91 ? -9.849 8.189 10.537 1.00 92.19 91 GLN A C 1
ATOM 734 O O . GLN A 1 91 ? -10.852 8.889 10.435 1.00 92.19 91 GLN A O 1
ATOM 739 N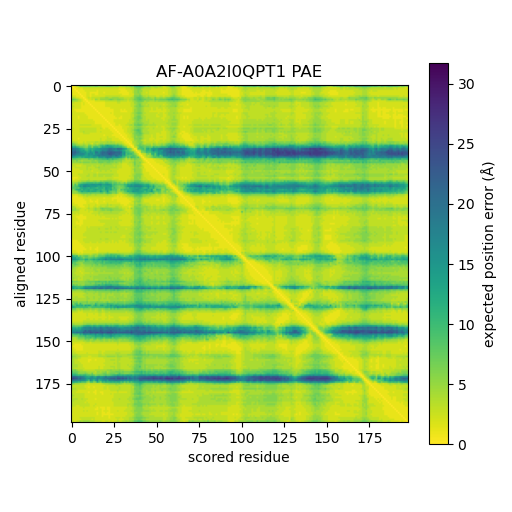 N . ASN A 1 92 ? -8.749 8.407 9.812 1.00 92.44 92 ASN A N 1
ATOM 740 C CA . ASN A 1 92 ? -8.538 9.616 9.012 1.00 92.44 92 ASN A CA 1
ATOM 741 C C . ASN A 1 92 ? -8.320 9.337 7.513 1.00 92.44 92 ASN A C 1
ATOM 743 O O . ASN A 1 92 ? -8.578 10.206 6.678 1.00 92.44 92 ASN A O 1
ATOM 747 N N . PHE A 1 93 ? -7.857 8.139 7.160 1.00 94.94 93 PHE A N 1
ATOM 748 C CA . PHE A 1 93 ? -7.354 7.776 5.840 1.00 94.94 93 PHE A CA 1
ATOM 749 C C . PHE A 1 93 ? -7.764 6.357 5.455 1.00 94.94 93 PHE A C 1
ATOM 751 O O . PHE A 1 93 ? -7.914 5.470 6.296 1.00 94.94 93 PHE A O 1
ATOM 758 N N . GLU A 1 94 ? -7.875 6.126 4.152 1.00 96.12 94 GLU A N 1
ATOM 759 C CA . GLU A 1 94 ? -7.878 4.764 3.630 1.00 96.12 94 GLU A CA 1
ATOM 760 C C . GLU A 1 94 ? -6.441 4.232 3.664 1.00 96.12 94 GLU A C 1
ATOM 762 O O . GLU A 1 94 ? -5.509 4.895 3.205 1.00 96.12 94 GLU A O 1
ATOM 767 N N . THR A 1 95 ? -6.244 3.07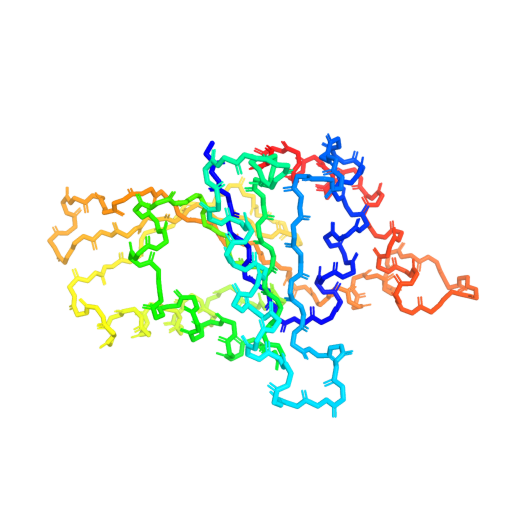7 4.287 1.00 97.50 95 THR A N 1
ATOM 768 C CA . THR A 1 95 ? -4.921 2.657 4.761 1.00 97.50 95 THR A CA 1
ATOM 769 C C . THR A 1 95 ? -4.529 1.328 4.130 1.00 97.50 95 THR A C 1
ATOM 771 O O . THR A 1 95 ? -5.304 0.376 4.180 1.00 97.50 95 THR A O 1
ATOM 774 N N . PHE A 1 96 ? -3.326 1.255 3.563 1.00 97.50 96 PHE A N 1
ATOM 775 C CA . PHE A 1 96 ? -2.805 0.097 2.838 1.00 97.50 96 PHE A CA 1
ATOM 776 C C . PHE A 1 96 ? -1.431 -0.304 3.391 1.00 97.50 96 PHE A C 1
ATOM 778 O O . PHE A 1 96 ? -0.578 0.553 3.631 1.00 97.50 96 PHE A O 1
ATOM 785 N N . LEU A 1 97 ? -1.209 -1.605 3.569 1.00 96.1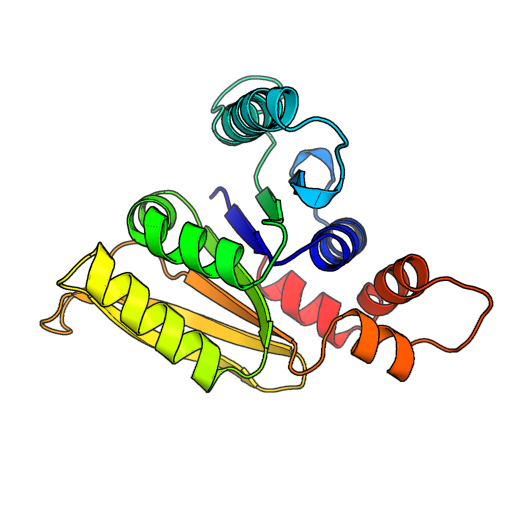2 97 LEU A N 1
ATOM 786 C CA . LEU A 1 97 ? 0.103 -2.200 3.830 1.00 96.12 97 LEU A CA 1
ATOM 787 C C . LEU A 1 97 ? 0.460 -3.107 2.655 1.00 96.12 97 LEU A C 1
ATOM 789 O O . LEU A 1 97 ? -0.253 -4.081 2.408 1.00 96.12 97 LEU A O 1
ATOM 793 N N . MET A 1 98 ? 1.544 -2.787 1.952 1.00 95.00 98 MET A N 1
ATOM 794 C CA . MET A 1 98 ? 2.038 -3.543 0.803 1.00 95.00 98 MET A CA 1
ATOM 795 C C . MET A 1 98 ? 3.358 -4.230 1.153 1.00 95.00 98 MET A C 1
ATOM 797 O O . MET A 1 98 ? 4.279 -3.550 1.596 1.00 95.00 98 MET A O 1
ATOM 801 N N . LEU A 1 99 ? 3.447 -5.558 1.029 1.00 92.69 99 LEU A N 1
ATOM 802 C CA . LEU A 1 99 ? 4.636 -6.323 1.438 1.00 92.69 99 LEU A CA 1
ATOM 803 C C . LEU A 1 99 ? 4.868 -7.573 0.583 1.00 92.69 99 LEU A C 1
ATOM 805 O O . LEU A 1 99 ? 3.923 -8.261 0.208 1.00 92.69 99 LEU A O 1
ATOM 809 N N . ASP A 1 100 ? 6.133 -7.972 0.480 1.00 87.38 100 ASP A N 1
ATOM 810 C CA . ASP A 1 100 ? 6.544 -9.219 -0.173 1.00 87.38 100 ASP A CA 1
ATOM 811 C C . ASP A 1 100 ? 6.694 -10.341 0.867 1.00 87.38 100 ASP A C 1
ATOM 813 O O . ASP A 1 100 ? 7.740 -10.484 1.512 1.00 87.38 100 ASP A O 1
ATOM 817 N N . THR A 1 101 ? 5.636 -11.108 1.150 1.00 78.06 101 THR A N 1
ATOM 818 C CA . THR A 1 101 ? 5.682 -12.162 2.183 1.00 78.06 101 THR A CA 1
ATOM 819 C C . THR A 1 101 ? 4.521 -13.141 2.118 1.00 78.06 101 THR A C 1
ATOM 821 O O . THR A 1 101 ? 3.390 -12.794 1.795 1.00 78.06 101 THR A O 1
ATOM 824 N N . ARG A 1 102 ? 4.772 -14.349 2.640 1.00 70.69 102 ARG A N 1
ATOM 825 C CA . ARG A 1 102 ? 3.716 -15.290 3.030 1.00 70.69 102 ARG A CA 1
ATOM 826 C C . ARG A 1 102 ? 2.777 -14.671 4.066 1.00 70.69 102 ARG A C 1
ATOM 828 O O . ARG A 1 102 ? 3.229 -14.063 5.048 1.00 70.69 102 ARG A O 1
ATOM 835 N N . ILE A 1 103 ? 1.483 -14.874 3.848 1.00 70.88 103 ILE A N 1
ATOM 836 C CA . ILE A 1 103 ? 0.395 -14.140 4.492 1.00 70.88 103 ILE A CA 1
ATOM 837 C C . ILE A 1 103 ? 0.236 -14.463 5.981 1.00 70.88 103 ILE A C 1
ATOM 839 O O . ILE A 1 103 ? 0.073 -13.548 6.789 1.00 70.88 103 ILE A O 1
ATOM 843 N N . GLU A 1 104 ? 0.359 -15.729 6.388 1.00 75.69 104 GLU A N 1
ATOM 844 C CA . GLU A 1 104 ? 0.067 -16.156 7.763 1.00 75.69 104 GLU A CA 1
ATOM 845 C C . GLU A 1 104 ? 1.094 -15.615 8.753 1.00 75.69 104 GLU A C 1
ATOM 847 O O . GLU A 1 104 ? 0.744 -15.106 9.819 1.00 75.69 104 GLU A O 1
ATOM 852 N N . ARG A 1 105 ? 2.380 -15.686 8.393 1.00 78.50 105 ARG A N 1
ATOM 853 C CA . ARG A 1 105 ? 3.468 -15.211 9.257 1.00 78.50 105 ARG A CA 1
ATOM 854 C C . ARG A 1 105 ? 3.376 -13.703 9.477 1.00 78.50 105 ARG A C 1
ATOM 856 O O . ARG A 1 105 ? 3.578 -13.237 10.598 1.00 78.50 105 ARG A O 1
ATOM 863 N N . MET A 1 106 ? 3.082 -12.948 8.420 1.00 84.38 106 MET A N 1
ATOM 864 C CA . MET A 1 106 ? 2.932 -11.498 8.508 1.00 84.38 106 MET A CA 1
ATOM 865 C C . MET A 1 106 ? 1.689 -11.123 9.309 1.00 84.38 106 MET A C 1
ATOM 867 O O . MET A 1 106 ? 1.796 -10.322 10.234 1.00 84.38 106 MET A O 1
ATOM 871 N N . LEU A 1 107 ? 0.544 -11.749 9.024 1.00 83.62 107 LEU A N 1
ATOM 872 C CA . LEU A 1 107 ? -0.706 -11.449 9.715 1.00 83.62 107 LEU A CA 1
ATOM 873 C C . LEU A 1 107 ? -0.615 -11.763 11.212 1.00 83.62 107 LEU A C 1
ATOM 875 O O . LEU A 1 107 ? -1.086 -10.970 12.023 1.00 83.62 107 LEU A O 1
ATOM 879 N N . ASN A 1 108 ? 0.027 -12.871 11.594 1.00 86.56 108 ASN A N 1
ATOM 880 C CA . ASN A 1 108 ? 0.257 -13.198 13.002 1.00 86.56 108 ASN A CA 1
ATOM 881 C C . ASN A 1 108 ? 1.143 -12.150 13.681 1.00 86.56 108 ASN A C 1
ATOM 883 O O . ASN A 1 108 ? 0.780 -11.647 14.742 1.00 86.56 108 ASN A O 1
ATOM 887 N N . LYS A 1 109 ? 2.243 -11.739 13.036 1.00 87.75 109 LYS A N 1
ATOM 888 C CA . LYS A 1 109 ? 3.110 -10.673 13.556 1.00 87.75 109 LYS A CA 1
ATOM 889 C C . LYS A 1 109 ? 2.352 -9.349 13.706 1.00 87.75 109 LYS A C 1
ATOM 891 O O . LYS A 1 109 ? 2.462 -8.692 14.735 1.00 87.75 109 LYS A O 1
ATOM 896 N N . LEU A 1 110 ? 1.560 -8.967 12.706 1.00 88.56 110 LEU A N 1
ATOM 897 C CA . LEU A 1 110 ? 0.755 -7.748 12.734 1.00 88.56 110 LEU A CA 1
ATOM 898 C C . LEU A 1 110 ? -0.286 -7.791 13.867 1.00 88.56 110 LEU A C 1
ATOM 900 O O . LEU A 1 110 ? -0.393 -6.836 14.636 1.00 88.56 110 LEU A O 1
ATOM 904 N N . LYS A 1 111 ? -0.995 -8.918 14.022 1.00 88.69 111 LYS A N 1
ATOM 905 C CA . LYS A 1 111 ? -1.949 -9.156 15.119 1.00 88.69 111 LYS A CA 1
ATOM 906 C C . LYS A 1 111 ? -1.284 -9.045 16.487 1.00 88.69 111 LYS A C 1
ATOM 908 O O . LYS A 1 111 ? -1.811 -8.356 17.357 1.00 88.69 111 LYS A O 1
ATOM 913 N N . GLU A 1 112 ? -0.127 -9.674 16.678 1.00 89.19 112 GLU A N 1
ATOM 914 C CA . GLU A 1 112 ? 0.638 -9.579 17.926 1.00 89.19 112 GLU A CA 1
ATOM 915 C C . GLU A 1 112 ? 1.053 -8.138 18.228 1.00 89.19 112 GLU A C 1
ATOM 917 O O . GLU A 1 112 ? 0.882 -7.666 19.351 1.00 89.19 112 GLU A O 1
ATOM 922 N N . MET A 1 113 ? 1.546 -7.404 17.229 1.00 89.75 113 MET A N 1
ATOM 923 C CA . MET A 1 113 ? 1.971 -6.018 17.416 1.00 89.75 113 MET A CA 1
ATOM 924 C C . MET A 1 113 ? 0.800 -5.096 17.752 1.00 89.75 113 MET A C 1
ATOM 926 O O . MET A 1 113 ? 0.912 -4.289 18.674 1.00 89.75 113 MET A O 1
ATOM 930 N N . ILE A 1 114 ? -0.337 -5.246 17.073 1.00 87.50 114 ILE A N 1
ATOM 931 C CA . ILE A 1 114 ? -1.545 -4.468 17.370 1.00 87.50 114 ILE A CA 1
ATOM 932 C C . ILE A 1 114 ? -2.086 -4.810 18.754 1.00 87.50 114 ILE A C 1
ATOM 934 O O . ILE A 1 114 ? -2.415 -3.901 19.515 1.00 87.50 114 ILE A O 1
ATOM 938 N N . LYS A 1 115 ? -2.111 -6.093 19.126 1.00 86.50 115 LYS A N 1
ATOM 939 C CA . LYS A 1 115 ? -2.496 -6.519 20.474 1.00 86.50 115 LYS A CA 1
ATOM 940 C C . LYS A 1 115 ? -1.587 -5.897 21.534 1.00 86.50 115 LYS A C 1
ATOM 942 O O . LYS A 1 115 ? -2.086 -5.381 22.527 1.00 86.50 115 LYS A O 1
ATOM 947 N N . ASN A 1 116 ? -0.275 -5.887 21.316 1.00 86.75 116 ASN A N 1
ATOM 948 C CA . ASN A 1 116 ? 0.682 -5.325 22.269 1.00 86.75 116 ASN A CA 1
ATOM 949 C C . ASN A 1 116 ? 0.596 -3.794 22.372 1.00 86.75 116 ASN A C 1
ATOM 951 O O . ASN A 1 116 ? 0.761 -3.247 23.458 1.00 86.75 116 ASN A O 1
ATOM 955 N N . LYS A 1 117 ? 0.350 -3.096 21.256 1.00 86.50 117 LYS A N 1
ATOM 956 C CA . LYS A 1 117 ? 0.306 -1.625 21.206 1.00 86.50 117 LYS A CA 1
ATOM 957 C C . LYS A 1 117 ? -1.042 -1.054 21.636 1.00 86.50 117 LYS A C 1
ATOM 959 O O . LYS A 1 117 ? -1.078 -0.013 22.281 1.00 86.50 117 LYS A O 1
ATOM 964 N N . HIS A 1 118 ? -2.136 -1.732 21.294 1.00 84.31 118 HIS A N 1
ATOM 965 C CA . HIS A 1 118 ? -3.490 -1.195 21.440 1.00 84.31 118 HIS A CA 1
ATOM 966 C C . HIS A 1 118 ? -4.400 -2.027 22.357 1.00 84.31 118 HIS A C 1
ATOM 968 O O . HIS A 1 118 ? -5.501 -1.581 22.674 1.00 84.31 118 HIS A O 1
ATOM 974 N N . GLY A 1 119 ? -3.952 -3.202 22.823 1.00 72.38 119 GLY A N 1
ATOM 975 C CA . GLY A 1 119 ? -4.481 -3.977 23.962 1.00 72.38 119 GLY A CA 1
ATOM 976 C C . GLY A 1 119 ? -5.873 -4.605 23.817 1.00 72.38 119 GLY A C 1
ATOM 977 O O . GLY A 1 119 ? -6.126 -5.677 24.359 1.00 72.38 119 GLY A O 1
ATOM 978 N N . ASN A 1 120 ? -6.783 -3.951 23.101 1.00 78.50 120 ASN A N 1
ATOM 979 C CA . ASN A 1 120 ? -8.213 -4.246 23.085 1.00 78.50 120 ASN A CA 1
ATOM 980 C C . ASN A 1 120 ? -8.748 -4.488 21.672 1.00 78.50 120 ASN A C 1
ATOM 982 O O . ASN A 1 120 ? -9.957 -4.373 21.480 1.00 78.50 120 ASN A O 1
ATOM 986 N N . PHE A 1 121 ? -7.881 -4.773 20.699 1.00 86.69 121 PHE A N 1
ATOM 987 C CA . PHE A 1 121 ? -8.312 -4.947 19.319 1.00 86.69 121 PHE A CA 1
ATOM 988 C C . PHE A 1 121 ? -7.934 -6.295 18.721 1.00 86.69 121 PHE A C 1
ATOM 990 O O . PHE A 1 121 ? -6.866 -6.844 18.996 1.00 86.69 121 PHE A O 1
ATOM 997 N N . GLU A 1 122 ? -8.810 -6.773 17.846 1.00 88.44 122 GLU A N 1
ATOM 998 C CA . GLU A 1 122 ? -8.623 -7.943 16.999 1.00 88.44 122 GLU A CA 1
ATOM 999 C C . GLU A 1 122 ? -8.708 -7.548 15.523 1.00 88.44 122 GLU A C 1
ATOM 1001 O O . GLU A 1 122 ? -9.311 -6.534 15.168 1.00 88.44 122 GLU A O 1
ATOM 1006 N N . ILE A 1 123 ? -8.096 -8.359 14.658 1.00 90.06 123 ILE A N 1
ATOM 1007 C CA . ILE A 1 123 ? -8.133 -8.161 13.208 1.00 90.06 123 ILE A CA 1
ATOM 1008 C C . ILE A 1 123 ? -8.960 -9.272 12.575 1.00 90.06 123 ILE A C 1
ATOM 1010 O O . ILE A 1 123 ? -8.585 -10.447 12.641 1.00 90.06 123 ILE A O 1
ATOM 1014 N N . GLU A 1 124 ? -10.031 -8.870 11.903 1.00 90.50 124 GLU A N 1
ATOM 1015 C CA . GLU A 1 124 ? -10.784 -9.691 10.957 1.00 90.50 124 GLU A CA 1
ATOM 1016 C C . GLU A 1 124 ? -10.357 -9.316 9.538 1.00 90.50 124 GLU A C 1
ATOM 1018 O O . GLU A 1 124 ? -10.199 -8.132 9.256 1.00 90.50 124 GLU A O 1
ATOM 1023 N N . CYS A 1 125 ? -10.181 -10.295 8.652 1.00 91.25 125 CYS A N 1
ATOM 1024 C CA . CYS A 1 125 ? -9.877 -10.041 7.247 1.00 91.25 125 CYS A CA 1
ATOM 1025 C C . CYS A 1 125 ? -10.772 -10.881 6.336 1.00 91.25 125 CYS A C 1
ATOM 1027 O O . CYS A 1 125 ? -11.074 -12.031 6.648 1.00 91.25 125 CYS A O 1
ATOM 1029 N N . GLU A 1 126 ? -11.130 -10.296 5.203 1.00 92.12 126 GLU A N 1
ATOM 1030 C CA . GLU A 1 126 ? -11.878 -10.892 4.102 1.00 92.12 126 GLU A CA 1
ATOM 1031 C C . GLU A 1 126 ? -10.962 -10.903 2.866 1.00 92.12 126 GLU A C 1
ATOM 1033 O O . GLU A 1 126 ? -10.331 -9.887 2.551 1.00 92.12 126 GLU A O 1
ATOM 1038 N N . ASP A 1 127 ? -10.863 -12.044 2.182 1.00 90.88 127 ASP A N 1
ATOM 1039 C CA . ASP A 1 127 ? -10.129 -12.153 0.919 1.00 90.88 127 ASP A CA 1
ATOM 1040 C C . ASP A 1 127 ? -10.898 -11.416 -0.188 1.00 90.88 127 ASP A C 1
ATOM 1042 O O . ASP A 1 127 ? -12.054 -11.727 -0.470 1.00 90.88 127 ASP A O 1
ATOM 1046 N N . ILE A 1 128 ? -10.259 -10.418 -0.806 1.00 89.00 128 ILE A N 1
ATOM 1047 C CA . ILE A 1 128 ? -10.754 -9.762 -2.029 1.00 89.00 128 ILE A CA 1
ATOM 1048 C C . ILE A 1 128 ? -10.230 -10.510 -3.254 1.00 89.00 128 ILE A C 1
ATOM 1050 O O . ILE A 1 128 ? -10.942 -10.670 -4.243 1.00 89.00 128 ILE A O 1
ATOM 1054 N N . LYS A 1 129 ? -8.973 -10.954 -3.184 1.00 85.12 129 LYS A N 1
ATOM 1055 C CA . LYS A 1 129 ? -8.293 -11.679 -4.250 1.00 85.12 129 LYS A CA 1
ATOM 1056 C C . LYS A 1 129 ? -7.303 -12.673 -3.654 1.00 85.12 129 LYS A C 1
ATOM 1058 O O . LYS A 1 129 ? -6.524 -12.305 -2.776 1.00 85.12 129 LYS A O 1
ATOM 1063 N N . ASP A 1 130 ? -7.342 -13.898 -4.170 1.00 78.50 130 ASP A N 1
ATOM 1064 C CA . ASP A 1 130 ? -6.516 -15.026 -3.737 1.00 78.50 130 ASP A CA 1
ATOM 1065 C C . ASP A 1 130 ? -5.752 -15.599 -4.947 1.00 78.50 130 ASP A C 1
ATOM 1067 O O . ASP A 1 130 ? -6.241 -16.467 -5.668 1.00 78.50 130 ASP A O 1
ATOM 1071 N N . SER A 1 131 ? -4.600 -14.997 -5.258 1.00 80.00 131 SER A N 1
ATOM 1072 C CA . SER A 1 131 ? -3.711 -15.349 -6.377 1.00 80.00 131 SER A CA 1
ATOM 1073 C C . SER A 1 131 ? -2.247 -15.042 -6.007 1.00 80.00 131 SER A C 1
ATOM 1075 O O . SER A 1 131 ? -1.960 -14.790 -4.840 1.00 80.00 131 SER A O 1
ATOM 1077 N N . GLU A 1 132 ? -1.327 -14.981 -6.977 1.00 79.00 132 GLU A N 1
ATOM 1078 C CA . GLU A 1 132 ? 0.067 -14.526 -6.770 1.00 79.00 132 GLU A CA 1
ATOM 1079 C C . GLU A 1 132 ? 0.164 -13.112 -6.156 1.00 79.00 132 GLU A C 1
ATOM 1081 O O . GLU A 1 132 ? 1.113 -12.791 -5.434 1.00 79.00 132 GLU A O 1
ATOM 1086 N N . LEU A 1 133 ? -0.859 -12.284 -6.393 1.00 87.94 133 LEU A N 1
ATOM 1087 C CA . LEU A 1 133 ? -1.131 -11.056 -5.655 1.00 87.94 133 LEU A CA 1
ATOM 1088 C C . LEU A 1 133 ? -2.345 -11.282 -4.747 1.00 87.94 133 LEU A C 1
ATOM 1090 O O . LEU A 1 133 ? -3.480 -11.409 -5.221 1.00 87.94 133 LEU A O 1
ATOM 1094 N N . LEU A 1 134 ? -2.101 -11.329 -3.441 1.00 89.81 134 LEU A N 1
ATOM 1095 C CA . LEU A 1 134 ? -3.125 -11.489 -2.415 1.00 89.81 134 LEU A CA 1
ATOM 1096 C C . LEU A 1 134 ? -3.602 -10.117 -1.952 1.00 89.81 134 LEU A C 1
ATOM 1098 O O . LEU A 1 134 ? -2.801 -9.269 -1.556 1.00 89.81 134 LEU A O 1
ATOM 1102 N N . VAL A 1 135 ? -4.916 -9.910 -1.943 1.00 93.50 135 VAL A N 1
ATOM 1103 C CA . VAL A 1 135 ? -5.518 -8.676 -1.432 1.00 93.50 135 VAL A CA 1
ATOM 1104 C C . VAL A 1 135 ? -6.549 -9.024 -0.376 1.00 93.50 135 VAL A C 1
ATOM 1106 O O . VAL A 1 135 ? -7.525 -9.720 -0.655 1.00 93.50 135 VAL A O 1
ATOM 1109 N N . ARG A 1 136 ? -6.358 -8.501 0.838 1.00 93.50 136 ARG A N 1
ATOM 1110 C CA . ARG A 1 136 ? -7.313 -8.644 1.942 1.00 93.50 136 ARG A CA 1
ATOM 1111 C C . ARG A 1 136 ? -7.847 -7.305 2.388 1.00 93.50 136 ARG A C 1
ATOM 1113 O O . ARG A 1 136 ? -7.082 -6.369 2.613 1.00 93.50 136 ARG A O 1
ATOM 1120 N N . LYS A 1 137 ? -9.154 -7.256 2.615 1.00 95.38 137 LYS A N 1
ATOM 1121 C CA . LYS A 1 137 ? -9.805 -6.172 3.342 1.00 95.38 137 LYS A CA 1
ATOM 1122 C C . LYS A 1 137 ? -9.883 -6.552 4.804 1.00 95.38 137 LYS A C 1
ATOM 1124 O O . LYS A 1 137 ? -10.474 -7.571 5.139 1.00 95.38 137 LYS A O 1
ATOM 1129 N N . CYS A 1 138 ? -9.306 -5.743 5.672 1.00 94.62 138 CYS A N 1
ATOM 1130 C CA . CYS A 1 138 ? -9.245 -6.023 7.093 1.00 94.62 138 CYS A CA 1
ATOM 1131 C C . CYS A 1 138 ? -9.956 -4.946 7.910 1.00 94.62 138 CYS A C 1
ATOM 1133 O O . CYS A 1 138 ? -9.984 -3.765 7.560 1.00 94.62 138 CYS A O 1
ATOM 1135 N N . TYR A 1 139 ? -10.522 -5.372 9.031 1.00 93.38 139 TYR A N 1
ATOM 1136 C CA . TYR A 1 139 ? -11.219 -4.533 9.988 1.00 93.38 139 TYR A CA 1
ATOM 1137 C C . TYR A 1 139 ? -10.584 -4.705 11.357 1.00 93.38 139 TYR A C 1
ATOM 1139 O O . TYR A 1 139 ? -10.283 -5.821 11.787 1.00 93.38 139 TYR A O 1
ATOM 1147 N N . LEU A 1 140 ? -10.432 -3.585 12.057 1.00 92.12 140 LEU A N 1
ATOM 1148 C CA . LEU A 1 140 ? -10.099 -3.587 13.469 1.00 92.12 140 LEU A CA 1
ATOM 1149 C C . LEU A 1 140 ? -11.400 -3.702 14.271 1.00 92.12 140 LEU A C 1
ATOM 1151 O O . LEU A 1 140 ? -12.305 -2.882 14.100 1.00 92.12 140 LEU A O 1
ATOM 1155 N N . LYS A 1 141 ? -11.510 -4.721 15.121 1.00 89.38 141 LYS A N 1
ATOM 1156 C CA . LYS A 1 141 ? -12.642 -4.919 16.036 1.00 89.38 141 LYS A CA 1
ATOM 1157 C C . LYS A 1 141 ? -12.210 -4.689 17.466 1.00 89.38 141 LYS A C 1
ATOM 1159 O O . LYS A 1 141 ? -11.074 -5.000 17.809 1.00 89.38 141 LYS A O 1
ATOM 1164 N N . ASP A 1 142 ? -13.113 -4.193 18.303 1.00 84.12 142 ASP A N 1
ATOM 1165 C CA . ASP A 1 142 ? -12.913 -4.252 19.749 1.00 84.12 142 ASP A CA 1
ATOM 1166 C C . ASP A 1 142 ? -12.837 -5.710 20.244 1.00 84.12 142 ASP A C 1
ATOM 1168 O O . ASP A 1 142 ? -13.300 -6.637 19.585 1.00 84.12 142 ASP A O 1
ATOM 1172 N N . LYS A 1 143 ? -12.252 -5.932 21.422 1.00 73.44 143 LYS A N 1
ATOM 1173 C CA . LYS A 1 143 ? -12.085 -7.263 22.041 1.00 73.44 143 LYS A CA 1
ATOM 1174 C C . LYS A 1 143 ? -13.392 -8.017 22.306 1.00 73.44 143 LYS A C 1
ATOM 1176 O O . LYS A 1 143 ? -13.359 -9.197 22.627 1.00 73.44 143 LYS A O 1
ATOM 1181 N N . ASN A 1 144 ? -14.527 -7.324 22.239 1.00 73.12 144 ASN A N 1
ATOM 1182 C CA . ASN A 1 144 ? -15.842 -7.944 22.356 1.00 73.12 144 ASN A CA 1
ATOM 1183 C C . ASN A 1 144 ? -16.363 -8.426 20.991 1.00 73.12 144 ASN A C 1
ATOM 1185 O O . ASN A 1 144 ? -17.442 -9.005 20.935 1.00 73.12 144 ASN A O 1
ATOM 1189 N N . GLY A 1 145 ? -15.626 -8.169 19.904 1.00 65.56 145 GLY A N 1
ATOM 1190 C CA . GLY A 1 145 ? -15.955 -8.556 18.534 1.00 65.56 145 GLY A CA 1
ATOM 1191 C C . GLY A 1 145 ? -17.133 -7.791 17.929 1.00 65.56 145 GLY A C 1
ATOM 1192 O O . GLY A 1 145 ? -17.572 -8.128 16.829 1.00 65.56 145 GLY A O 1
ATOM 1193 N N . ASN A 1 146 ? -17.648 -6.773 18.622 1.00 67.00 146 ASN A N 1
ATOM 1194 C CA . ASN A 1 146 ? -18.983 -6.231 18.383 1.00 67.00 146 ASN A CA 1
ATOM 1195 C C . ASN A 1 146 ? -18.967 -4.922 17.592 1.00 67.00 146 ASN A C 1
ATOM 1197 O O . ASN A 1 146 ? -19.974 -4.585 16.968 1.00 67.00 146 ASN A O 1
ATOM 1201 N N . GLN A 1 147 ? -17.847 -4.189 17.577 1.00 77.44 147 GLN A N 1
ATOM 1202 C CA . GLN A 1 147 ? -17.762 -2.908 16.876 1.00 77.44 147 GLN A CA 1
ATOM 1203 C C . GLN A 1 147 ? -16.519 -2.799 15.989 1.00 77.44 147 GLN A C 1
ATOM 1205 O O . GLN A 1 147 ? -15.393 -3.005 16.441 1.00 77.44 147 GLN A O 1
ATOM 1210 N N . ARG A 1 148 ? -16.735 -2.420 14.721 1.00 82.94 148 ARG A N 1
ATOM 1211 C CA . ARG A 1 148 ? -15.668 -2.023 13.792 1.00 82.94 148 ARG A CA 1
ATOM 1212 C C . ARG A 1 148 ? -15.158 -0.631 14.167 1.00 82.94 148 ARG A C 1
ATOM 1214 O O . ARG A 1 148 ? -15.947 0.294 14.356 1.00 82.94 148 ARG A O 1
ATOM 1221 N N . VAL A 1 149 ? -13.843 -0.497 14.272 1.00 84.88 149 VAL A N 1
ATOM 1222 C CA . VAL A 1 149 ? -13.157 0.736 14.661 1.00 84.88 149 VAL A CA 1
ATOM 1223 C C . VAL A 1 149 ? -12.584 1.393 13.415 1.00 84.88 149 VAL A C 1
ATOM 1225 O O . VAL A 1 149 ? -11.697 0.837 12.778 1.00 84.88 149 VAL A O 1
ATOM 1228 N N . GLY A 1 150 ? -13.076 2.589 13.092 1.00 88.25 150 GLY A N 1
ATOM 1229 C CA . GLY A 1 150 ? -12.628 3.341 11.920 1.00 88.25 150 GLY A CA 1
ATOM 1230 C C . GLY A 1 150 ? -12.965 2.660 10.589 1.00 88.25 150 GLY A C 1
ATOM 1231 O O . GLY A 1 150 ? -13.877 1.836 10.492 1.00 88.25 150 GLY A O 1
ATOM 1232 N N . SER A 1 151 ? -12.236 3.057 9.551 1.00 92.31 151 SER A N 1
ATOM 1233 C CA . SER A 1 151 ? -12.346 2.508 8.198 1.00 92.31 151 SER A CA 1
ATOM 1234 C C . SER A 1 151 ? -11.645 1.146 8.092 1.00 92.31 151 SER A C 1
ATOM 1236 O O . SER A 1 151 ? -10.751 0.853 8.887 1.00 92.31 151 SER A O 1
ATOM 1238 N N . PRO A 1 152 ? -11.996 0.300 7.106 1.00 94.88 152 PRO A N 1
ATOM 1239 C CA . PRO A 1 152 ? -11.160 -0.846 6.772 1.00 94.88 152 PRO A CA 1
ATOM 1240 C C . PRO A 1 152 ? -9.750 -0.399 6.369 1.00 94.88 152 PRO A C 1
ATOM 1242 O O . PRO A 1 152 ? -9.554 0.696 5.837 1.00 94.88 152 PRO A O 1
ATOM 1245 N N . PHE A 1 153 ? -8.787 -1.289 6.570 1.00 95.88 153 PHE A N 1
ATOM 1246 C CA . PHE A 1 153 ? -7.463 -1.195 5.968 1.00 95.88 153 PHE A CA 1
ATOM 1247 C C . PHE A 1 153 ? -7.239 -2.387 5.041 1.00 95.88 153 PHE A C 1
ATOM 1249 O O . PHE A 1 153 ? -7.897 -3.417 5.175 1.00 95.88 153 PHE A O 1
ATOM 1256 N N . TYR A 1 154 ? -6.310 -2.257 4.107 1.00 96.19 154 TYR A N 1
ATOM 1257 C CA . TYR A 1 154 ? -6.046 -3.274 3.099 1.00 96.19 154 TYR A CA 1
ATOM 1258 C C . TYR A 1 154 ? -4.635 -3.825 3.246 1.00 96.19 154 TYR A C 1
ATOM 1260 O O . TYR A 1 154 ? -3.683 -3.086 3.500 1.00 96.19 154 TYR A O 1
ATOM 1268 N N . LEU A 1 155 ? -4.510 -5.136 3.076 1.00 95.00 155 LEU A N 1
ATOM 1269 C CA . LEU A 1 155 ? -3.232 -5.826 2.957 1.00 95.00 155 LEU A CA 1
ATOM 1270 C C . LEU A 1 155 ? -3.062 -6.226 1.493 1.00 95.00 155 LEU A C 1
ATOM 1272 O O . LEU A 1 155 ? -3.917 -6.932 0.961 1.00 95.00 155 LEU A O 1
ATOM 1276 N N . ILE A 1 156 ? -1.980 -5.773 0.868 1.00 94.25 156 ILE A N 1
ATOM 1277 C CA . ILE A 1 156 ? -1.585 -6.121 -0.498 1.00 94.25 156 ILE A CA 1
ATOM 1278 C C . ILE A 1 156 ? -0.291 -6.918 -0.383 1.00 94.25 156 ILE A C 1
ATOM 1280 O O . ILE A 1 156 ? 0.719 -6.392 0.077 1.00 94.25 156 ILE A O 1
ATOM 1284 N N . LEU A 1 157 ? -0.323 -8.199 -0.723 1.00 91.19 157 LEU A N 1
ATOM 1285 C CA . LEU A 1 157 ? 0.798 -9.094 -0.469 1.00 91.19 157 LEU A CA 1
ATOM 1286 C C . LEU A 1 157 ? 1.194 -9.813 -1.741 1.00 91.19 157 LEU A C 1
ATOM 1288 O O . LEU A 1 157 ? 0.378 -10.513 -2.339 1.00 91.19 157 LEU A O 1
ATOM 1292 N N . PHE A 1 158 ? 2.458 -9.671 -2.113 1.00 89.38 158 PHE A N 1
ATOM 1293 C CA . PHE A 1 158 ? 3.032 -10.465 -3.181 1.00 89.38 158 PHE A CA 1
ATOM 1294 C C . PHE A 1 158 ? 3.532 -11.790 -2.598 1.00 89.38 158 PHE A C 1
ATOM 1296 O O . PHE A 1 158 ? 4.227 -11.822 -1.572 1.00 89.38 158 PHE A O 1
ATOM 1303 N N . VAL A 1 159 ? 3.131 -12.900 -3.225 1.00 85.88 159 VAL A N 1
ATOM 1304 C CA . VAL A 1 159 ? 3.566 -14.253 -2.837 1.00 85.88 159 VAL A CA 1
ATOM 1305 C C . VAL A 1 159 ? 5.079 -14.400 -3.027 1.00 85.88 159 VAL A C 1
ATOM 1307 O O . VAL A 1 159 ? 5.766 -14.964 -2.16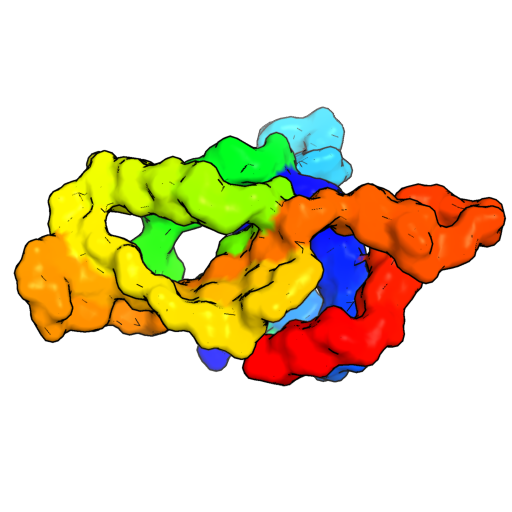7 1.00 85.88 159 VAL A O 1
ATOM 1310 N N . HIS A 1 160 ? 5.580 -13.842 -4.126 1.00 87.62 160 HIS A N 1
ATOM 1311 C CA . HIS A 1 160 ? 6.990 -13.693 -4.472 1.00 87.62 160 HIS A CA 1
ATOM 1312 C C . HIS A 1 160 ? 7.425 -12.239 -4.322 1.00 87.62 160 HIS A C 1
ATOM 1314 O O . HIS A 1 160 ? 6.582 -11.351 -4.324 1.00 87.62 160 HIS A O 1
ATOM 1320 N N . SER A 1 161 ? 8.726 -11.976 -4.179 1.00 89.62 161 SER A N 1
ATOM 1321 C CA . SER A 1 161 ? 9.172 -10.580 -4.174 1.00 89.62 161 SER A CA 1
ATOM 1322 C C . SER A 1 161 ? 8.967 -9.937 -5.546 1.00 89.62 161 SER A C 1
ATOM 1324 O O . SER A 1 161 ? 8.970 -10.641 -6.561 1.00 89.62 161 SER A O 1
ATOM 1326 N N . LEU A 1 162 ? 8.820 -8.612 -5.603 1.00 90.94 162 LEU A N 1
ATOM 1327 C CA . LEU A 1 162 ? 8.665 -7.901 -6.879 1.00 90.94 162 LEU A CA 1
ATOM 1328 C C . LEU A 1 162 ? 9.823 -8.189 -7.844 1.00 90.94 162 LEU A C 1
ATOM 1330 O O . LEU A 1 162 ? 9.615 -8.295 -9.050 1.00 90.94 162 LEU A O 1
ATOM 1334 N N . GLU A 1 163 ? 11.041 -8.357 -7.331 1.00 91.88 163 GLU A N 1
ATOM 1335 C CA . GLU A 1 163 ? 12.217 -8.716 -8.123 1.00 91.88 163 GLU A CA 1
ATOM 1336 C C . GLU A 1 163 ? 12.139 -10.145 -8.662 1.00 91.88 163 GLU A C 1
ATOM 1338 O O . GLU A 1 163 ? 12.515 -10.407 -9.808 1.00 91.88 163 GLU A O 1
ATOM 1343 N N . GLU A 1 164 ? 11.695 -11.089 -7.832 1.00 91.12 164 GLU A N 1
ATOM 1344 C CA . GLU A 1 164 ? 11.525 -12.480 -8.237 1.00 91.12 164 GLU A CA 1
ATOM 1345 C C . GLU A 1 164 ? 10.452 -12.585 -9.325 1.00 91.12 164 GLU A C 1
ATOM 1347 O O . GLU A 1 164 ? 10.691 -13.196 -10.368 1.00 91.12 164 GLU A O 1
ATOM 1352 N N . GLU A 1 165 ? 9.318 -11.917 -9.125 1.00 89.62 165 GLU A N 1
ATOM 1353 C CA . GLU A 1 165 ? 8.207 -11.899 -10.071 1.00 89.62 165 GLU A CA 1
ATOM 1354 C C . GLU A 1 165 ? 8.591 -11.199 -11.383 1.00 89.62 165 GLU A C 1
ATOM 1356 O O . GLU A 1 165 ? 8.380 -11.730 -12.476 1.00 89.62 165 GLU A O 1
ATOM 1361 N N . ALA A 1 166 ? 9.279 -10.057 -11.299 1.00 90.31 166 ALA A N 1
ATOM 1362 C CA . ALA A 1 166 ? 9.791 -9.353 -12.469 1.00 90.31 166 ALA A CA 1
ATOM 1363 C C . ALA A 1 166 ? 10.777 -10.211 -13.282 1.00 90.31 166 ALA A C 1
ATOM 1365 O O . ALA A 1 166 ? 10.749 -10.179 -14.511 1.00 90.31 166 ALA A O 1
ATOM 1366 N N . ASN A 1 167 ? 11.629 -11.010 -12.633 1.00 90.62 167 ASN A N 1
ATOM 1367 C CA . ASN A 1 167 ? 12.558 -11.902 -13.334 1.00 90.62 167 ASN A CA 1
ATOM 1368 C C . ASN A 1 167 ? 11.887 -13.116 -13.983 1.00 90.62 167 ASN A C 1
ATOM 1370 O O . ASN A 1 167 ? 12.412 -13.625 -14.973 1.00 90.62 167 ASN A O 1
ATOM 1374 N N . ARG A 1 168 ? 10.768 -13.592 -13.430 1.00 88.38 168 ARG A N 1
ATOM 1375 C CA . ARG A 1 168 ? 10.001 -14.714 -13.988 1.00 88.38 168 ARG A CA 1
ATOM 1376 C C . ARG A 1 168 ? 9.167 -14.294 -15.191 1.00 88.38 168 ARG A C 1
ATOM 1378 O O . ARG A 1 168 ? 9.056 -15.058 -16.147 1.00 88.38 168 ARG A O 1
ATOM 1385 N N . THR A 1 169 ? 8.605 -13.091 -15.134 1.00 85.69 169 THR A N 1
ATOM 1386 C CA . THR A 1 169 ? 7.541 -12.677 -16.051 1.00 85.69 169 THR A CA 1
ATOM 1387 C C . THR A 1 169 ? 8.035 -11.751 -17.161 1.00 85.69 169 THR A C 1
ATOM 1389 O O . THR A 1 169 ? 7.506 -11.779 -18.273 1.00 85.69 169 THR A O 1
ATOM 1392 N N . VAL A 1 170 ? 9.087 -10.966 -16.912 1.00 85.25 170 VAL A N 1
ATOM 1393 C CA . VAL A 1 170 ? 9.666 -10.067 -17.916 1.00 85.25 170 VAL A CA 1
ATOM 1394 C C . VAL A 1 170 ? 10.872 -10.737 -18.582 1.00 85.25 170 VAL A C 1
ATOM 1396 O O . VAL A 1 170 ? 11.812 -11.122 -17.877 1.00 85.25 170 VAL A O 1
ATOM 1399 N N . PRO A 1 171 ? 10.895 -10.854 -19.927 1.00 80.94 171 PRO A N 1
ATOM 1400 C CA . PRO A 1 171 ? 12.027 -11.419 -20.651 1.00 80.94 171 PRO A CA 1
ATOM 1401 C C . PRO A 1 171 ? 13.360 -10.779 -20.255 1.00 80.94 171 PRO A C 1
ATOM 1403 O O . PRO A 1 171 ? 13.433 -9.593 -19.919 1.00 80.94 171 PRO A O 1
ATOM 1406 N N . SER A 1 172 ? 14.431 -11.572 -20.326 1.00 69.38 172 SER A N 1
ATOM 1407 C CA . SER A 1 172 ? 15.813 -11.125 -20.121 1.00 69.38 172 SER A CA 1
ATOM 1408 C C . SER A 1 172 ? 16.305 -10.279 -21.297 1.00 69.38 172 SER A C 1
ATOM 1410 O O . SER A 1 172 ? 17.258 -10.631 -21.987 1.00 69.38 172 SER A O 1
ATOM 1412 N N . ASP A 1 173 ? 15.640 -9.157 -21.532 1.00 70.94 173 ASP A N 1
ATOM 1413 C CA . ASP A 1 173 ? 16.182 -8.052 -22.307 1.00 70.94 173 ASP A CA 1
ATOM 1414 C C . ASP A 1 173 ? 17.267 -7.373 -21.442 1.00 70.94 173 ASP A C 1
ATOM 1416 O O . ASP A 1 173 ? 17.245 -7.531 -20.222 1.00 70.94 173 ASP A O 1
ATOM 1420 N N . ASN A 1 174 ? 18.212 -6.619 -22.024 1.00 67.00 174 ASN A N 1
ATOM 1421 C CA . ASN A 1 174 ? 19.280 -5.877 -21.312 1.00 67.00 174 ASN A CA 1
ATOM 1422 C C . ASN A 1 174 ? 18.741 -4.733 -20.417 1.00 67.00 174 ASN A C 1
ATOM 1424 O O . ASN A 1 174 ? 19.125 -3.574 -20.559 1.00 67.00 174 ASN A O 1
ATOM 1428 N N . VAL A 1 175 ? 17.811 -5.042 -19.525 1.00 81.00 175 VAL A N 1
ATOM 1429 C CA . VAL A 1 175 ? 17.138 -4.136 -18.610 1.00 81.00 175 VAL A CA 1
ATOM 1430 C C . VAL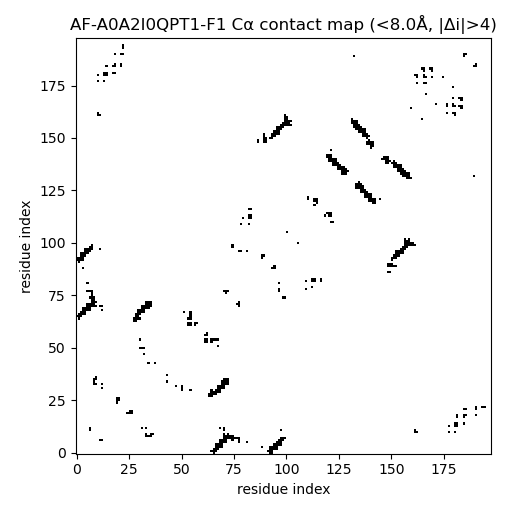 A 1 175 ? 17.446 -4.625 -17.201 1.00 81.00 175 VAL A C 1
ATOM 1432 O O . VAL A 1 175 ? 17.374 -5.824 -16.914 1.00 81.00 175 VAL A O 1
ATOM 1435 N N . ASP A 1 176 ? 17.833 -3.694 -16.338 1.00 91.38 176 ASP A N 1
ATOM 1436 C CA . ASP A 1 176 ? 18.066 -3.968 -14.926 1.00 91.38 176 ASP A CA 1
ATOM 1437 C C . ASP A 1 176 ? 16.762 -4.324 -14.189 1.00 91.38 176 ASP A C 1
ATOM 1439 O O . ASP A 1 176 ? 15.664 -4.337 -14.754 1.00 91.38 176 ASP A O 1
ATOM 1443 N N . ILE A 1 177 ? 16.877 -4.658 -12.904 1.00 91.38 177 ILE A N 1
ATOM 1444 C CA . ILE A 1 177 ? 15.726 -5.104 -12.117 1.00 91.38 177 ILE A CA 1
ATOM 1445 C C . ILE A 1 177 ? 14.646 -4.022 -11.985 1.00 91.38 177 ILE A C 1
ATOM 1447 O O . ILE A 1 177 ? 13.459 -4.336 -12.022 1.00 91.38 177 ILE A O 1
ATOM 1451 N N . GLU A 1 178 ? 15.037 -2.750 -11.914 1.00 92.25 178 GLU A N 1
ATOM 1452 C CA . GLU A 1 178 ? 14.119 -1.615 -11.781 1.00 92.25 178 GLU A CA 1
ATOM 1453 C C . GLU A 1 178 ? 13.290 -1.421 -13.055 1.00 92.25 178 GLU A C 1
ATOM 1455 O O . GLU A 1 178 ? 12.069 -1.233 -13.000 1.00 92.25 178 GLU A O 1
ATOM 1460 N N . GLY A 1 179 ? 13.928 -1.545 -14.221 1.00 91.69 179 GLY A N 1
ATOM 1461 C CA . GLY A 1 179 ? 13.227 -1.520 -15.495 1.00 91.69 179 GLY A CA 1
ATOM 1462 C C . GLY A 1 179 ? 12.347 -2.755 -15.713 1.00 91.69 179 GLY A C 1
ATOM 1463 O O . GLY A 1 179 ? 11.271 -2.629 -16.300 1.00 91.69 179 GLY A O 1
ATOM 1464 N N . LYS A 1 180 ? 12.727 -3.934 -15.195 1.00 93.00 180 LYS A N 1
ATOM 1465 C CA . LYS A 1 180 ? 11.838 -5.110 -15.203 1.00 93.00 180 LYS A CA 1
ATOM 1466 C C . LYS A 1 180 ? 10.613 -4.906 -14.307 1.00 93.00 180 LYS A C 1
ATOM 1468 O O . LYS A 1 180 ? 9.501 -5.154 -14.761 1.00 93.00 180 LYS A O 1
ATOM 1473 N N . ILE A 1 181 ? 10.775 -4.382 -13.092 1.00 93.25 181 ILE A N 1
ATOM 1474 C CA . ILE A 1 181 ? 9.649 -4.029 -12.205 1.00 93.25 181 ILE A CA 1
ATOM 1475 C C . ILE A 1 181 ? 8.721 -3.010 -12.884 1.00 93.25 181 ILE A C 1
ATOM 1477 O O . ILE A 1 181 ? 7.501 -3.149 -12.847 1.00 93.25 181 ILE A O 1
ATOM 1481 N N . SER A 1 182 ? 9.286 -2.028 -13.586 1.00 92.94 182 SER A N 1
ATOM 1482 C CA . SER A 1 182 ? 8.510 -1.031 -14.337 1.00 92.94 182 SER A CA 1
ATOM 1483 C C . SER A 1 182 ? 7.755 -1.611 -15.540 1.00 92.94 182 SER A C 1
ATOM 1485 O O . SER A 1 182 ? 6.801 -0.996 -16.004 1.00 92.94 182 SER A O 1
ATOM 1487 N N . LYS A 1 183 ? 8.157 -2.780 -16.057 1.00 92.06 183 LYS A N 1
ATOM 1488 C CA . LYS A 1 183 ? 7.394 -3.548 -17.058 1.00 92.06 183 LYS A CA 1
ATOM 1489 C C . LYS A 1 183 ? 6.361 -4.471 -16.406 1.00 92.06 183 LYS A C 1
ATOM 1491 O O . LYS A 1 183 ? 5.317 -4.720 -16.996 1.00 92.06 183 LYS A O 1
ATOM 1496 N N . LEU A 1 184 ? 6.616 -4.952 -15.186 1.00 91.75 184 LEU A 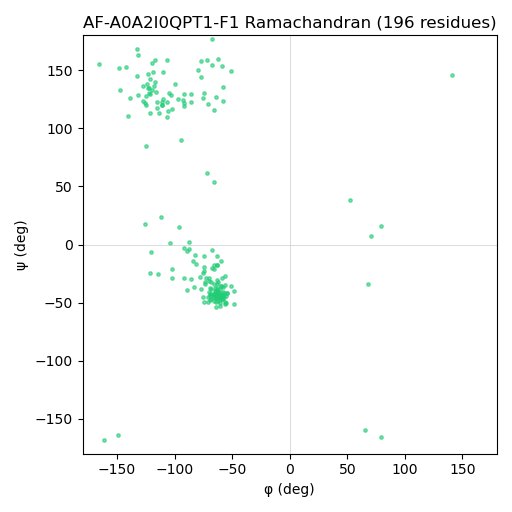N 1
ATOM 1497 C CA . LEU A 1 184 ? 5.696 -5.824 -14.450 1.00 91.75 184 LEU A CA 1
ATOM 1498 C C . LEU A 1 184 ? 4.320 -5.164 -14.255 1.00 91.75 184 LEU A C 1
ATOM 1500 O O . LEU A 1 184 ? 3.298 -5.824 -14.401 1.00 91.75 184 LEU A O 1
ATOM 1504 N N . VAL A 1 185 ? 4.275 -3.846 -14.030 1.00 93.44 185 VAL A N 1
ATOM 1505 C CA . VAL A 1 185 ? 3.015 -3.081 -13.894 1.00 93.44 185 VAL A CA 1
ATOM 1506 C C . VAL A 1 185 ? 2.145 -3.076 -15.160 1.00 93.44 185 VAL A C 1
ATOM 1508 O O . VAL A 1 185 ? 1.020 -2.584 -15.127 1.00 93.44 185 VAL A O 1
ATOM 1511 N N . GLU A 1 186 ? 2.650 -3.566 -16.296 1.00 92.12 186 GLU A N 1
ATOM 1512 C CA . GLU A 1 186 ? 1.895 -3.677 -17.551 1.00 92.12 186 GLU A CA 1
ATOM 1513 C C . GLU A 1 186 ? 1.023 -4.935 -17.617 1.00 92.12 186 GLU A C 1
ATOM 1515 O O . GLU A 1 186 ? 0.194 -5.058 -18.517 1.00 92.12 186 GLU A O 1
ATOM 1520 N N . LEU A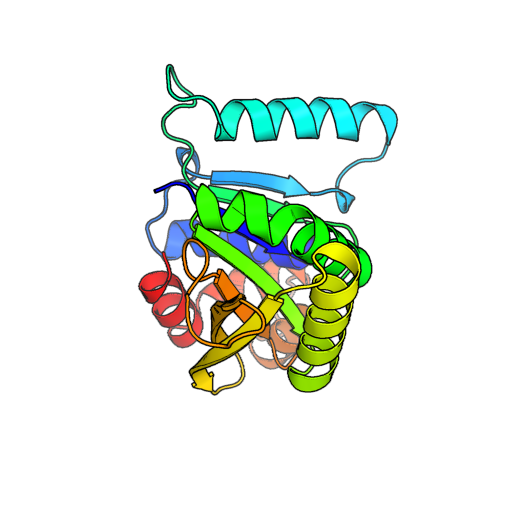 1 187 ? 1.170 -5.854 -16.657 1.00 91.31 187 LEU A N 1
ATOM 1521 C CA . LEU A 1 187 ? 0.314 -7.028 -16.564 1.00 91.31 187 LEU A CA 1
ATOM 1522 C C . LEU A 1 187 ? -1.141 -6.611 -16.275 1.00 91.31 187 LEU A C 1
ATOM 1524 O O . LEU A 1 187 ? -1.376 -5.926 -15.273 1.00 91.31 187 LEU A O 1
ATOM 1528 N N . PRO A 1 188 ? -2.126 -7.060 -17.085 1.00 92.12 188 PRO A N 1
ATOM 1529 C CA . PRO A 1 188 ? -3.533 -6.703 -16.893 1.00 92.12 188 PRO A CA 1
ATOM 1530 C C . PRO A 1 188 ? -4.037 -7.027 -15.489 1.00 92.12 188 PRO A C 1
ATOM 1532 O O . PRO A 1 188 ? -4.670 -6.198 -14.851 1.00 92.12 188 PRO A O 1
ATOM 1535 N N . ASP A 1 189 ? -3.652 -8.188 -14.959 1.00 90.62 189 ASP A N 1
ATOM 1536 C CA . ASP A 1 189 ? -4.058 -8.633 -13.628 1.00 90.62 189 ASP A CA 1
ATOM 1537 C C . ASP A 1 189 ? -3.614 -7.671 -12.507 1.00 90.62 189 ASP A C 1
ATOM 1539 O O . ASP A 1 189 ? -4.360 -7.429 -11.553 1.00 90.62 189 ASP A O 1
ATOM 1543 N N . ILE A 1 190 ? -2.430 -7.060 -12.639 1.00 92.62 190 ILE A N 1
ATOM 1544 C CA . ILE A 1 190 ? -1.934 -6.043 -11.704 1.00 92.62 190 ILE A CA 1
ATOM 1545 C C . ILE A 1 190 ? -2.730 -4.746 -11.870 1.00 92.62 190 ILE A C 1
ATOM 1547 O O . ILE A 1 190 ? -3.220 -4.201 -10.880 1.00 92.62 190 ILE A O 1
ATOM 1551 N N . GLN A 1 191 ? -2.899 -4.262 -13.101 1.00 94.88 191 GLN A N 1
ATOM 1552 C CA . GLN A 1 191 ? -3.630 -3.017 -13.353 1.00 94.88 191 GLN A CA 1
ATOM 1553 C C . GLN A 1 191 ? -5.085 -3.107 -12.905 1.00 94.88 191 GLN A C 1
ATOM 1555 O O . GLN A 1 191 ? -5.555 -2.194 -12.231 1.00 94.88 191 GLN A O 1
ATOM 1560 N N . ASP A 1 192 ? -5.774 -4.205 -13.208 1.00 93.81 192 ASP A N 1
ATOM 1561 C CA . ASP A 1 192 ? -7.167 -4.431 -12.824 1.00 93.81 192 ASP A CA 1
ATOM 1562 C C . ASP A 1 192 ? -7.310 -4.470 -11.298 1.00 93.81 192 ASP A C 1
ATOM 1564 O O . ASP A 1 192 ? -8.194 -3.824 -10.728 1.00 93.81 192 ASP A O 1
ATOM 1568 N N . THR A 1 193 ? -6.389 -5.160 -10.614 1.00 94.00 193 THR A N 1
ATOM 1569 C CA . THR A 1 193 ? -6.392 -5.238 -9.147 1.00 94.00 193 THR A CA 1
ATOM 1570 C C . THR A 1 193 ? -6.242 -3.860 -8.526 1.00 94.00 193 THR A C 1
ATOM 1572 O O . THR A 1 193 ? -7.063 -3.463 -7.700 1.00 94.00 193 THR A O 1
ATOM 1575 N N . PHE A 1 194 ? -5.225 -3.101 -8.927 1.00 94.94 194 PHE A N 1
ATOM 1576 C CA . PHE A 1 194 ? -4.982 -1.792 -8.331 1.00 94.94 194 PHE A CA 1
ATOM 1577 C C . PHE A 1 194 ? -6.004 -0.740 -8.784 1.00 94.94 194 PHE A C 1
ATOM 1579 O O . PHE A 1 194 ? -6.394 0.085 -7.965 1.00 94.94 194 PHE A O 1
ATOM 1586 N N . SER A 1 195 ? -6.534 -0.809 -10.007 1.00 94.81 195 SER A N 1
ATOM 1587 C CA . SER A 1 195 ? -7.644 0.055 -10.450 1.00 94.81 195 SER A CA 1
ATOM 1588 C C . SER A 1 195 ? -8.918 -0.186 -9.639 1.00 94.81 195 SER A C 1
ATOM 1590 O O . SER A 1 195 ? -9.707 0.728 -9.436 1.00 94.81 195 SER A O 1
ATOM 1592 N N . SER A 1 196 ? -9.138 -1.411 -9.145 1.00 92.69 196 SER A N 1
ATOM 1593 C CA . SER A 1 196 ? -10.270 -1.692 -8.253 1.00 92.69 196 SER A CA 1
ATOM 1594 C C . SER A 1 196 ? -10.076 -1.149 -6.830 1.00 92.69 196 SER A C 1
ATOM 1596 O O . SER A 1 196 ? -11.055 -0.935 -6.114 1.00 92.69 196 SER A O 1
ATOM 1598 N N . LEU A 1 197 ? -8.822 -0.927 -6.418 1.00 92.56 197 LEU A N 1
ATOM 1599 C CA . LEU A 1 197 ? -8.460 -0.441 -5.085 1.00 92.56 197 LEU A CA 1
ATOM 1600 C C . LEU A 1 197 ? -8.341 1.087 -5.009 1.00 92.56 197 LEU A C 1
ATOM 1602 O O . LEU A 1 197 ? -8.557 1.654 -3.934 1.00 92.56 197 LEU A O 1
ATOM 1606 N N . PHE A 1 198 ? -7.987 1.753 -6.113 1.00 91.19 198 PHE A N 1
ATOM 1607 C CA . PHE A 1 198 ? -7.669 3.181 -6.147 1.00 91.19 198 PHE A CA 1
ATOM 1608 C C . PHE A 1 198 ? -8.597 3.979 -7.062 1.00 91.19 198 PHE A C 1
ATOM 1610 O O . PHE A 1 198 ? -9.090 5.028 -6.567 1.00 91.19 198 PHE A O 1
#

Sequence (198 aa):
MKRIIICEGKHDSIFLRALFPKIGIPDKDIEIFDQGERDKKEDLRNIETKIVGKFLSPYGPYSSCKILVKSEEGKGNAIHLFAEYLTTWIQNFETFLMLDTRIERMLNKLKEMIKNKHGNFEIECEDIKDSELLVRKCYLKDKNGNQRVGSPFYLILFVHSLEEEANRTVPSDNVDIEGKISKLVELPDIQDTFSSLF

Solvent-accessible surface area (backbone atoms only — not comparable to full-atom values): 10622 Å² total; per-residue (Å²): 130,41,34,40,36,36,23,22,31,66,68,52,52,50,34,52,64,50,30,36,61,78,59,72,45,60,69,75,27,51,46,77,48,58,60,76,80,59,100,51,74,80,54,48,60,59,49,49,53,51,53,52,48,38,54,65,33,84,57,74,93,38,41,56,31,35,35,41,38,40,23,42,67,30,60,69,46,27,51,48,55,46,42,73,44,40,73,65,39,23,63,71,25,46,34,36,41,40,44,68,41,63,63,67,68,51,51,51,52,48,49,52,46,30,30,73,74,63,69,45,50,43,80,51,73,44,82,76,37,90,57,69,60,29,32,32,47,28,38,41,21,38,74,81,72,78,46,76,51,61,42,56,35,36,41,40,27,26,61,51,42,66,66,58,49,17,63,74,72,40,77,93,56,104,58,56,69,69,57,29,31,50,52,48,50,69,39,63,73,55,40,55,54,50,51,73,73,106

pLDDT: mean 87.88, std 8.52, range [56.97, 97.69]

Nearest PDB structures (foldseek):
  3cwe-assembly1_A  TM=4.741E-01  e=1.823E-01  unclassified
  1a5y-assembly1_A  TM=3.985E-01  e=1.270E-01  Homo sapiens
  5zlc-assembly1_A  TM=3.921E-01  e=1.616E-01  Homo sapiens
  8gvv-assembly1_A  TM=3.907E-01  e=1.522E-01  Homo sapiens
  6iph-assembly1_A  TM=4.171E-01  e=2.781E-01  Homo sapiens

Foldseek 3Di:
DAEEEQEAADLVVLLCVLQCVVLPHDPLQEDEQGPPPDDDPVVNVVVVCVSVCLLPDCDDSSVSHRYYYYHQNGPVRSLLVCLQCVLVDLQPHAYEYEYADDDPVSQVVSQVSNCVNVVFWGKDWDWPDDDQWTKIWIFIAGNVNPDTRGHTYMYTYGPHDLQVQLPVPPDPDVDDSSVSSSVVSVDPVNSVVVSVVD

Secondary structure (DSSP, 8-state):
--EEEEESSHHHHHHHHHHHHHTT--GGGEEEEEGGG-S-HHHHHHHHHHHHHHHH--SGGGGG--EEEEE-SSHHHHHHHHHHHHHHHHHHSEEEEEEES-HHHHHHHHHHHHHHHHSSEEEEEEEEE-SSEEEEEEEEEETTS--EEEEEEEEEEESS-HHHHHHHHS---S--HHHHHHHHTTSHHHHHHHHHH-